Protein AF-A0A8T5MRN6-F1 (afdb_monomer_lite)

Foldseek 3Di:
DPPDQDPVLLVVLVVLLLVLLVLLCVLVVHDRAAEDEDADDPPPHDPPDQKADPLVRSYIYGYSVSSSVDDSLRSNLVSLLRSLCNVPVDPDPSSVVSSVSSSVVPDDDPPPPPPPAPPPDDPPPPPPPPPPPLCQAAPAPPPRGRHHWDQAPFQRGTHDQFANAEDDDDPDDPVVVVVCVPVTRHDHGPRVNVVVVVVVVVVVVVVVVVVCCVVVPDPPPPPPPPDDDDDDDDDDDDDPDPVVVVVVVVVVVVVVVVVVVVVVVVVVVVVVVPPVVVVVVVVVVVD

Radius of gyration: 32.73 Å; chains: 1; bounding box: 100×65×75 Å

Secondary structure (DSSP, 8-state):
--PPPPHHHHHHHHHHHHHHHHHHHHHTT-PPPEEEEES-STTT--TT-SEEEEGGGTEEEEEHHHHHHS-HHHHHHHHHHHHHTTT-SS-SHHHHHHHHHHHHHT-PPPTT---SS-TT--------------TTB--STTT--BS--EE-TTT--EE-GGG-EEEPPP-S-HHHHHHHTT-TTEEE-HHHHHHHHHHHHHHHHHHHHHHHHHH-S--------------------PPPPHHHHHHHHHHHHHHHHHHHHHHHHHHHHHHHHHHHHHHHHHHHHH-

Structure (mmCIF, N/CA/C/O backbone):
data_AF-A0A8T5MRN6-F1
#
_entry.id   AF-A0A8T5MRN6-F1
#
loop_
_atom_site.group_PDB
_atom_site.id
_atom_site.type_symbol
_atom_site.label_atom_id
_atom_site.label_alt_id
_atom_site.label_comp_id
_atom_site.label_asym_id
_atom_site.label_entity_id
_atom_site.label_seq_id
_atom_site.pdbx_PDB_ins_code
_atom_site.Cartn_x
_atom_site.Cartn_y
_atom_site.Cartn_z
_atom_site.occupancy
_atom_site.B_iso_or_equiv
_atom_site.auth_seq_id
_atom_site.auth_comp_id
_atom_site.auth_asym_id
_atom_site.auth_atom_id
_atom_site.pdbx_PDB_model_num
ATOM 1 N N . MET A 1 1 ? 11.942 -2.582 35.192 1.00 42.97 1 MET A N 1
ATOM 2 C CA . MET A 1 1 ? 10.770 -3.390 35.588 1.00 42.97 1 MET A CA 1
ATOM 3 C C . MET A 1 1 ? 9.685 -3.134 34.561 1.00 42.97 1 MET A C 1
ATOM 5 O O . MET A 1 1 ? 9.253 -1.997 34.443 1.00 42.97 1 MET A O 1
ATOM 9 N N . VAL A 1 2 ? 9.334 -4.132 33.752 1.00 55.06 2 VAL A N 1
ATOM 10 C CA . VAL A 1 2 ? 8.216 -4.015 32.806 1.00 55.06 2 VAL A CA 1
ATOM 11 C C . VAL A 1 2 ? 6.946 -4.214 33.629 1.00 55.06 2 VAL A C 1
ATOM 13 O O . VAL A 1 2 ? 6.771 -5.285 34.210 1.00 55.06 2 VAL A O 1
ATOM 16 N N . ASN A 1 3 ? 6.115 -3.177 33.762 1.00 64.69 3 ASN A N 1
ATOM 17 C CA . ASN A 1 3 ? 4.815 -3.310 34.416 1.00 64.69 3 ASN A CA 1
ATOM 18 C C . ASN A 1 3 ? 4.033 -4.388 33.668 1.00 64.69 3 ASN A C 1
ATOM 20 O O . ASN A 1 3 ? 3.837 -4.271 32.458 1.00 64.69 3 ASN A O 1
ATOM 24 N N . LYS A 1 4 ? 3.635 -5.457 34.370 1.00 63.12 4 LYS A N 1
ATOM 25 C CA . LYS A 1 4 ? 2.757 -6.462 33.770 1.00 63.12 4 LYS A CA 1
ATOM 26 C C . LYS A 1 4 ? 1.489 -5.733 33.316 1.00 63.12 4 LYS A C 1
ATOM 28 O O . LYS A 1 4 ? 0.897 -5.039 34.144 1.00 63.12 4 LYS A O 1
ATOM 33 N N . PRO A 1 5 ? 1.112 -5.837 32.033 1.00 70.62 5 PRO A N 1
ATOM 34 C CA . PRO A 1 5 ? -0.084 -5.185 31.537 1.00 70.62 5 PRO A CA 1
ATOM 35 C C . PRO A 1 5 ? -1.290 -5.716 32.306 1.00 70.62 5 PRO A C 1
ATOM 37 O O . PRO A 1 5 ? -1.344 -6.899 32.659 1.00 70.62 5 PRO A O 1
ATOM 40 N N . ASP A 1 6 ? -2.238 -4.828 32.585 1.00 89.06 6 ASP A N 1
ATOM 41 C CA . ASP A 1 6 ? -3.504 -5.224 33.177 1.00 89.06 6 ASP A CA 1
ATOM 42 C C . ASP A 1 6 ? -4.172 -6.243 32.245 1.00 89.06 6 ASP A C 1
ATOM 44 O O . ASP A 1 6 ? -4.410 -5.975 31.063 1.00 89.06 6 ASP A O 1
ATOM 48 N N . LYS A 1 7 ? -4.442 -7.439 32.775 1.00 93.44 7 LYS A N 1
ATOM 49 C CA . LYS A 1 7 ? -5.031 -8.552 32.026 1.00 93.44 7 LYS A CA 1
ATOM 50 C C . LYS A 1 7 ? -6.352 -8.138 31.368 1.00 93.44 7 LYS A C 1
ATOM 52 O O . LYS A 1 7 ? -6.668 -8.639 30.293 1.00 93.44 7 LYS A O 1
ATOM 57 N N . GLN A 1 8 ? -7.092 -7.212 31.985 1.00 94.94 8 GLN A N 1
ATOM 58 C CA . GLN A 1 8 ? -8.345 -6.689 31.441 1.00 94.94 8 GLN A CA 1
ATOM 59 C C . GLN A 1 8 ? -8.123 -5.845 30.178 1.00 94.94 8 GLN A C 1
ATOM 61 O O . GLN A 1 8 ? -8.855 -6.003 29.202 1.00 94.94 8 GLN A O 1
ATOM 66 N N . ILE A 1 9 ? -7.084 -5.003 30.160 1.00 95.19 9 ILE A N 1
ATOM 67 C CA . ILE A 1 9 ? -6.752 -4.151 29.007 1.00 95.19 9 ILE A CA 1
ATOM 68 C C . ILE A 1 9 ? -6.316 -5.007 27.816 1.00 95.19 9 ILE A C 1
ATOM 70 O O . ILE A 1 9 ? -6.749 -4.764 26.690 1.00 95.19 9 ILE A O 1
ATOM 74 N N . LEU A 1 10 ? -5.483 -6.025 28.053 1.00 95.75 10 LEU A N 1
ATOM 75 C CA . LEU A 1 10 ? -5.049 -6.931 26.989 1.00 95.75 10 LEU A CA 1
ATOM 76 C C . LEU A 1 10 ? -6.242 -7.680 26.377 1.00 95.75 10 LEU A C 1
ATOM 78 O O . LEU A 1 10 ? -6.352 -7.752 25.157 1.00 95.75 10 LEU A O 1
ATOM 82 N N . GLU A 1 11 ? -7.152 -8.201 27.202 1.00 97.00 11 GLU A N 1
ATOM 83 C CA . GLU A 1 11 ? -8.338 -8.913 26.716 1.00 97.00 11 GLU A CA 1
ATOM 84 C C . GLU A 1 11 ? -9.260 -8.003 25.892 1.00 97.00 11 GLU A C 1
ATOM 86 O O . GLU A 1 11 ? -9.704 -8.379 24.807 1.00 97.00 11 GLU A O 1
ATOM 91 N N . TYR A 1 12 ? -9.480 -6.767 26.350 1.00 97.25 12 TYR A N 1
ATOM 92 C CA . TYR A 1 12 ? -10.208 -5.754 25.586 1.00 97.25 12 TYR A CA 1
ATOM 93 C C . TYR A 1 12 ? -9.578 -5.517 24.207 1.00 97.25 12 TYR A C 1
ATOM 95 O O . TYR A 1 12 ? -10.269 -5.567 23.190 1.00 97.25 12 TYR A O 1
ATOM 103 N N . LYS A 1 13 ? -8.255 -5.343 24.147 1.00 97.88 13 LYS A N 1
ATOM 104 C CA . LYS A 1 13 ? -7.531 -5.128 22.888 1.00 97.88 13 LYS A CA 1
ATOM 105 C C . LYS A 1 13 ? -7.572 -6.339 21.954 1.00 97.88 13 LYS A C 1
ATOM 107 O O . LYS A 1 13 ? -7.666 -6.161 20.741 1.00 97.88 13 LYS A O 1
ATOM 112 N N . LYS A 1 14 ? -7.534 -7.565 22.490 1.00 98.06 14 LYS A N 1
ATOM 113 C CA . LYS A 1 14 ? -7.710 -8.803 21.706 1.00 98.06 14 LYS A CA 1
ATOM 114 C C . LYS A 1 14 ? -9.089 -8.861 21.058 1.00 98.06 14 LYS A C 1
ATOM 116 O O . LYS A 1 14 ? -9.200 -9.172 19.869 1.00 98.06 14 LYS A O 1
ATOM 121 N N . ASN A 1 15 ? -10.123 -8.522 21.825 1.00 98.12 15 ASN A N 1
ATOM 122 C CA . ASN A 1 15 ? -11.493 -8.460 21.329 1.00 98.12 15 ASN A CA 1
ATOM 123 C C . ASN A 1 15 ? -11.639 -7.372 20.262 1.00 98.12 15 ASN A C 1
ATOM 125 O O . ASN A 1 15 ? -12.154 -7.662 19.186 1.00 98.12 15 ASN A O 1
ATOM 129 N N . LEU A 1 16 ? -11.088 -6.177 20.502 1.00 97.50 16 LEU A N 1
ATOM 130 C CA . LEU A 1 16 ? -11.086 -5.071 19.544 1.00 97.50 16 LEU A CA 1
ATOM 131 C C . LEU A 1 16 ? -10.407 -5.452 18.218 1.00 97.50 16 LEU A C 1
ATOM 133 O O . LEU A 1 16 ? -10.963 -5.204 17.149 1.00 97.50 16 LEU A O 1
ATOM 137 N N . PHE A 1 17 ? -9.230 -6.088 18.272 1.00 98.25 17 PHE A N 1
ATOM 138 C CA . PHE A 1 17 ? -8.521 -6.548 17.073 1.00 98.25 17 PHE A CA 1
ATOM 139 C C . PHE A 1 17 ? -9.347 -7.588 16.302 1.00 98.25 17 PHE A C 1
ATOM 141 O O . PHE A 1 17 ? -9.525 -7.470 15.092 1.00 98.25 17 PHE A O 1
ATOM 148 N N . THR A 1 18 ? -9.903 -8.581 17.004 1.00 98.38 18 THR A N 1
ATOM 149 C CA . THR A 1 18 ? -10.712 -9.655 16.397 1.00 98.38 18 THR A CA 1
ATOM 150 C C . THR A 1 18 ? -11.998 -9.119 15.765 1.00 98.38 18 THR A C 1
ATOM 152 O O . THR A 1 18 ? -12.352 -9.505 14.650 1.00 98.38 18 THR A O 1
ATOM 155 N N . GLU A 1 19 ? -12.684 -8.202 16.448 1.00 97.62 19 GLU A N 1
ATOM 156 C CA . GLU A 1 19 ? -13.878 -7.533 15.936 1.00 97.62 19 GLU A CA 1
ATOM 157 C C . GLU A 1 19 ? -13.561 -6.745 14.661 1.00 97.62 19 GLU A C 1
ATOM 159 O O . GLU A 1 19 ? -14.281 -6.865 13.667 1.00 97.62 19 GLU A O 1
ATOM 164 N N . HIS A 1 20 ? -12.469 -5.974 14.661 1.00 98.12 20 HIS A N 1
ATOM 165 C CA . HIS A 1 20 ? -12.095 -5.163 13.507 1.00 98.12 20 HIS A CA 1
ATOM 166 C C . HIS A 1 20 ? -11.686 -6.024 12.309 1.00 98.12 20 HIS A C 1
ATOM 168 O O . HIS A 1 20 ? -12.128 -5.750 11.199 1.00 98.12 20 HIS A O 1
ATOM 174 N N . VAL A 1 21 ? -10.957 -7.125 12.528 1.00 98.31 21 VAL A N 1
ATOM 175 C CA . VAL A 1 21 ? -10.675 -8.126 11.484 1.00 98.31 21 VAL A CA 1
ATOM 176 C C . VAL A 1 21 ? -11.972 -8.654 10.857 1.00 98.31 21 VAL A C 1
ATOM 178 O O . VAL A 1 21 ? -12.088 -8.709 9.633 1.00 98.31 21 VAL A O 1
ATOM 181 N N . GLY A 1 22 ? -12.974 -8.995 11.674 1.00 97.81 22 GLY A N 1
ATOM 182 C CA . GLY A 1 22 ? -14.278 -9.455 11.188 1.00 97.81 22 GLY A CA 1
ATOM 183 C C . GLY A 1 22 ? -15.034 -8.389 10.389 1.00 97.81 22 GLY A C 1
ATOM 184 O O . GLY A 1 22 ? -15.580 -8.685 9.324 1.00 97.81 22 GLY A O 1
ATOM 185 N N . LYS A 1 23 ? -15.036 -7.140 10.873 1.00 97.31 23 LYS A N 1
ATOM 186 C CA . LYS A 1 23 ? -15.632 -5.993 10.173 1.00 97.31 23 LYS A CA 1
ATOM 187 C C . LYS A 1 23 ? -14.941 -5.737 8.824 1.00 97.31 23 LYS A C 1
ATOM 189 O O . LYS A 1 23 ? -15.642 -5.608 7.819 1.00 97.31 23 LYS A O 1
ATOM 194 N N . SER A 1 24 ? -13.606 -5.731 8.774 1.00 97.56 24 SER A N 1
ATOM 195 C CA . SER A 1 24 ? -12.831 -5.498 7.544 1.00 97.56 24 SER A CA 1
ATOM 196 C C . SER A 1 24 ? -13.032 -6.623 6.533 1.00 97.56 24 SER A C 1
ATOM 198 O O . SER A 1 24 ? -13.269 -6.350 5.359 1.00 97.56 24 SER A O 1
ATOM 200 N N . ALA A 1 25 ? -13.022 -7.882 6.983 1.00 97.62 25 ALA A N 1
ATOM 201 C CA . ALA A 1 25 ? -13.255 -9.031 6.112 1.00 97.62 25 ALA A CA 1
ATOM 202 C C . ALA A 1 25 ? -14.665 -9.008 5.500 1.00 97.62 25 ALA A C 1
ATOM 204 O O . ALA A 1 25 ? -14.825 -9.210 4.299 1.00 97.62 25 ALA A O 1
ATOM 205 N N . LYS A 1 26 ? -15.686 -8.674 6.302 1.00 97.06 26 LYS A N 1
ATOM 206 C CA . LYS A 1 26 ? -17.065 -8.518 5.819 1.00 97.06 26 LYS A CA 1
ATOM 207 C C . LYS A 1 26 ? -17.199 -7.378 4.808 1.00 97.06 26 LYS A C 1
ATOM 209 O O . LYS A 1 26 ? -17.926 -7.521 3.832 1.00 97.06 26 LYS A O 1
ATOM 214 N N . LEU A 1 27 ? -16.531 -6.250 5.046 1.00 96.12 27 LEU A N 1
ATOM 215 C CA . LEU A 1 27 ? -16.563 -5.092 4.150 1.00 96.12 27 LEU A CA 1
ATOM 216 C C . LEU A 1 27 ? -15.931 -5.398 2.783 1.00 96.12 27 LEU A C 1
ATOM 218 O O . LEU A 1 27 ? -16.411 -4.898 1.769 1.00 96.12 27 LEU A O 1
ATOM 222 N N . LEU A 1 28 ? -14.882 -6.221 2.762 1.00 95.75 28 LEU A N 1
ATOM 223 C CA . LEU A 1 28 ? -14.199 -6.661 1.542 1.00 95.75 28 LEU A CA 1
ATOM 224 C C . LEU A 1 28 ? -14.826 -7.904 0.888 1.00 95.75 28 LEU A C 1
ATOM 226 O O . LEU A 1 28 ? -14.350 -8.328 -0.159 1.00 95.75 28 LEU A O 1
ATOM 230 N N . ASP A 1 29 ? -15.884 -8.471 1.477 1.00 96.88 29 ASP A N 1
ATOM 231 C CA . ASP A 1 29 ? -16.521 -9.718 1.026 1.00 96.88 29 ASP A CA 1
ATOM 232 C C . ASP A 1 29 ? -15.534 -10.902 0.929 1.00 96.88 29 ASP A C 1
ATOM 234 O O . ASP A 1 29 ? -15.538 -11.687 -0.019 1.00 96.88 29 ASP A O 1
ATOM 238 N N . VAL A 1 30 ? -14.653 -11.028 1.930 1.00 95.75 30 VAL A N 1
ATOM 239 C CA . VAL A 1 30 ? -13.682 -12.129 2.043 1.00 95.75 30 VAL A CA 1
ATOM 240 C C . VAL A 1 30 ? -13.966 -13.018 3.260 1.00 95.75 30 VAL A C 1
ATOM 242 O O . VAL A 1 30 ? -14.546 -12.558 4.250 1.00 95.75 30 VAL A O 1
ATOM 245 N N . PRO A 1 31 ? -13.555 -14.303 3.238 1.00 97.56 31 PRO A N 1
ATOM 246 C CA . PRO A 1 31 ? -13.681 -15.179 4.399 1.00 97.56 31 PRO A CA 1
ATOM 247 C C . PRO A 1 31 ? -12.953 -14.608 5.621 1.00 97.56 31 PRO A C 1
ATOM 249 O O . PRO A 1 31 ? -11.775 -14.271 5.540 1.00 97.56 31 PRO A O 1
ATOM 252 N N . VAL A 1 32 ? -13.630 -14.552 6.771 1.00 98.38 32 VAL A N 1
ATOM 253 C CA . VAL A 1 32 ? -13.057 -13.992 8.007 1.00 98.38 32 VAL A CA 1
ATOM 254 C C . VAL A 1 32 ? -11.839 -14.816 8.455 1.00 98.38 32 VAL A C 1
ATOM 256 O O . VAL A 1 32 ? -12.001 -16.008 8.748 1.00 98.38 32 VAL A O 1
ATOM 259 N N . PRO A 1 33 ? -10.630 -14.225 8.524 1.00 98.38 33 PRO A N 1
ATOM 260 C CA . PRO A 1 33 ? -9.439 -14.948 8.946 1.00 98.38 33 PRO A CA 1
ATOM 261 C C . PRO A 1 33 ? -9.466 -15.237 10.450 1.00 98.38 33 PRO A C 1
ATOM 263 O O . PRO A 1 33 ? -9.993 -14.465 11.253 1.00 98.38 33 PRO A O 1
ATOM 266 N N . LYS A 1 34 ? -8.860 -16.356 10.855 1.00 98.44 34 LYS A N 1
ATOM 267 C CA . LYS A 1 34 ? -8.683 -16.696 12.274 1.00 98.44 34 LYS A CA 1
ATOM 268 C C . LYS A 1 34 ? -7.587 -15.825 12.879 1.00 98.44 34 LYS A C 1
ATOM 270 O O . LYS A 1 34 ? -6.500 -15.740 12.319 1.00 98.44 34 LYS A O 1
ATOM 275 N N . VAL A 1 35 ? -7.826 -15.244 14.049 1.00 98.50 35 VAL A N 1
ATOM 276 C CA . VAL A 1 35 ? -6.808 -14.457 14.761 1.00 98.50 35 VAL A CA 1
ATOM 277 C C . VAL A 1 35 ? -6.096 -15.333 15.790 1.00 98.50 35 VAL A C 1
ATOM 279 O O . VAL A 1 35 ? -6.741 -15.992 16.606 1.00 98.50 35 VAL A O 1
ATOM 282 N N . LYS A 1 36 ? -4.760 -15.347 15.760 1.00 97.94 36 LYS A N 1
ATOM 283 C CA . LYS A 1 36 ? -3.910 -16.036 16.736 1.00 97.94 36 LYS A CA 1
ATOM 284 C C . LYS A 1 36 ? -3.019 -15.034 17.471 1.00 97.94 36 LYS A C 1
ATOM 286 O O . LYS A 1 36 ? -2.192 -14.357 16.865 1.00 97.94 36 LYS A O 1
ATOM 291 N N . PHE A 1 37 ? -3.157 -15.000 18.793 1.00 97.25 37 PHE A N 1
ATOM 292 C CA . PHE A 1 37 ? -2.332 -14.182 19.679 1.00 97.25 37 PHE A CA 1
ATOM 293 C C . PHE A 1 37 ? -1.117 -14.981 20.157 1.00 97.25 37 PHE A C 1
ATOM 295 O O . PHE A 1 37 ? -1.262 -16.108 20.637 1.00 97.25 37 PHE A O 1
ATOM 302 N N . TRP A 1 38 ? 0.077 -14.411 20.012 1.00 96.19 38 TRP A N 1
ATOM 303 C CA . TRP A 1 38 ? 1.335 -15.023 20.440 1.00 96.19 38 TRP A CA 1
ATOM 304 C C . TRP A 1 38 ? 1.906 -14.291 21.651 1.00 96.19 38 TRP A C 1
ATOM 306 O O . TRP A 1 38 ? 2.009 -13.069 21.641 1.00 96.19 38 TRP A O 1
ATOM 316 N N . GLY A 1 39 ? 2.297 -15.026 22.694 1.00 91.75 39 GLY A N 1
ATOM 317 C CA . GLY A 1 39 ? 2.795 -14.421 23.935 1.00 91.75 39 GLY A CA 1
ATOM 318 C C . GLY A 1 39 ? 4.131 -13.684 23.782 1.00 91.75 39 GLY A C 1
ATOM 319 O O . GLY A 1 39 ? 4.395 -12.739 24.522 1.00 91.75 39 GLY A O 1
ATOM 320 N N . HIS A 1 40 ? 4.969 -14.092 22.826 1.00 87.69 40 HIS A N 1
ATOM 321 C CA . HIS A 1 40 ? 6.285 -13.510 22.565 1.00 87.69 40 HIS A CA 1
ATOM 322 C C . HIS A 1 40 ? 6.550 -13.352 21.064 1.00 87.69 40 HIS A C 1
ATOM 324 O O . HIS A 1 40 ? 5.956 -14.022 20.222 1.00 87.69 40 HIS A O 1
ATOM 330 N N . TRP A 1 41 ? 7.457 -12.432 20.746 1.00 86.50 41 TRP A N 1
ATOM 331 C CA . TRP A 1 41 ? 7.756 -12.014 19.377 1.00 86.50 41 TRP A CA 1
ATOM 332 C C . TRP A 1 41 ? 8.812 -12.907 18.685 1.00 86.50 41 TRP A C 1
ATOM 334 O O . TRP A 1 41 ? 8.738 -13.154 17.485 1.00 86.50 41 TRP A O 1
ATOM 344 N N . GLY A 1 42 ? 9.761 -13.457 19.453 1.00 82.62 42 GLY A N 1
ATOM 345 C CA . GLY A 1 42 ? 11.027 -14.004 18.937 1.00 82.62 42 GLY A CA 1
ATOM 346 C C . GLY A 1 42 ? 10.965 -15.247 18.043 1.00 82.62 42 GLY A C 1
ATOM 347 O O . GLY A 1 42 ? 11.918 -15.479 17.308 1.00 82.62 42 GLY A O 1
ATOM 348 N N . ASP A 1 43 ? 9.876 -16.020 18.065 1.00 81.06 43 ASP A N 1
ATOM 349 C CA . ASP A 1 43 ? 9.817 -17.299 17.334 1.00 81.06 43 ASP A CA 1
ATOM 350 C C . ASP A 1 43 ? 8.968 -17.243 16.055 1.00 81.06 43 ASP A C 1
ATOM 352 O O . ASP A 1 43 ? 8.934 -18.215 15.299 1.00 81.06 43 ASP A O 1
ATOM 356 N N . HIS A 1 44 ? 8.236 -16.149 15.817 1.00 89.88 44 HIS A N 1
ATOM 357 C CA . HIS A 1 44 ? 7.194 -16.137 14.783 1.00 89.88 44 HIS A CA 1
ATOM 358 C C . HIS A 1 44 ? 7.156 -14.893 13.892 1.00 89.88 44 HIS A C 1
ATOM 360 O O . HIS A 1 44 ? 6.526 -14.951 12.838 1.00 89.88 44 HIS A O 1
ATOM 366 N N . PHE A 1 45 ? 7.810 -13.801 14.288 1.00 92.19 45 PHE A N 1
ATOM 367 C CA . PHE A 1 45 ? 7.735 -12.511 13.599 1.00 92.19 45 PHE A CA 1
ATOM 368 C C . PHE A 1 45 ? 9.115 -12.096 13.078 1.00 92.19 45 PHE A C 1
ATOM 370 O O . PHE A 1 45 ? 10.128 -12.334 13.742 1.00 92.19 45 PHE A O 1
ATOM 377 N N . HIS A 1 46 ? 9.169 -11.479 11.896 1.00 90.69 46 HIS A N 1
ATOM 378 C CA . HIS A 1 46 ? 10.395 -10.854 11.398 1.00 90.69 46 HIS A CA 1
ATOM 379 C C . HIS A 1 46 ? 10.614 -9.483 12.038 1.00 90.69 46 HIS A C 1
ATOM 381 O O . HIS A 1 46 ? 9.655 -8.810 12.406 1.00 90.69 46 HIS A O 1
ATOM 387 N N . GLU A 1 47 ? 11.875 -9.040 12.130 1.00 88.94 47 GLU A N 1
ATOM 388 C CA . GLU A 1 47 ? 12.273 -7.757 12.738 1.00 88.94 47 GLU A CA 1
ATOM 389 C C . GLU A 1 47 ? 11.462 -6.563 12.226 1.00 88.94 47 GLU A C 1
ATOM 391 O O . GLU A 1 47 ? 11.542 -6.190 11.061 1.00 88.94 47 GLU A O 1
ATOM 396 N N . GLY A 1 48 ? 10.677 -5.963 13.131 1.00 86.44 48 GLY A N 1
ATOM 397 C CA . GLY A 1 48 ? 9.793 -4.831 12.851 1.00 86.44 48 GLY A CA 1
ATOM 398 C C . GLY A 1 48 ? 8.332 -5.181 12.543 1.00 86.44 48 GLY A C 1
ATOM 399 O O . GLY A 1 48 ? 7.516 -4.262 12.471 1.00 86.44 48 GLY A O 1
ATOM 400 N N . GLU A 1 49 ? 7.966 -6.457 12.407 1.00 92.56 49 GLU A N 1
ATOM 401 C CA . GLU A 1 49 ? 6.572 -6.864 12.196 1.00 92.56 49 GLU A CA 1
ATOM 402 C C . GLU A 1 49 ? 5.784 -6.844 13.511 1.00 92.56 49 GLU A C 1
ATOM 404 O O . GLU A 1 49 ? 6.189 -7.441 14.512 1.00 92.56 49 GLU A O 1
ATOM 409 N N . ARG A 1 50 ? 4.638 -6.151 13.507 1.00 94.81 50 ARG A N 1
ATOM 410 C CA . ARG A 1 50 ? 3.688 -6.133 14.637 1.00 94.81 50 ARG A CA 1
ATOM 411 C C . ARG A 1 50 ? 2.661 -7.262 14.526 1.00 94.81 50 ARG A C 1
ATOM 413 O O . ARG A 1 50 ? 2.269 -7.857 15.530 1.00 94.81 50 ARG A O 1
ATOM 420 N N . ALA A 1 51 ? 2.231 -7.529 13.299 1.00 97.38 51 ALA A N 1
ATOM 421 C CA . ALA A 1 51 ? 1.319 -8.584 12.901 1.00 97.38 51 ALA A CA 1
ATOM 422 C C . ALA A 1 51 ? 1.696 -9.048 11.485 1.00 97.38 51 ALA A C 1
ATOM 424 O O . ALA A 1 51 ? 2.437 -8.353 10.791 1.00 97.38 51 ALA A O 1
ATOM 425 N N . HIS A 1 52 ? 1.203 -10.219 11.091 1.00 97.44 52 HIS A N 1
ATOM 426 C CA . HIS A 1 52 ? 1.306 -10.730 9.724 1.00 97.44 52 HIS A CA 1
ATOM 427 C C . HIS A 1 52 ? 0.179 -11.712 9.420 1.00 97.44 52 HIS A C 1
ATOM 429 O O . HIS A 1 52 ? -0.401 -12.332 10.323 1.00 97.44 52 HIS A O 1
ATOM 435 N N . ILE A 1 53 ? -0.097 -11.913 8.134 1.00 97.62 53 ILE A N 1
ATOM 436 C CA . ILE A 1 53 ? -1.082 -12.879 7.655 1.00 97.62 53 ILE A CA 1
ATOM 437 C C . ILE A 1 53 ? -0.434 -14.109 7.006 1.00 97.62 53 ILE A C 1
ATOM 439 O O . ILE A 1 53 ? 0.454 -14.026 6.162 1.00 97.62 53 ILE A O 1
ATOM 443 N N . HIS A 1 54 ? -0.950 -15.282 7.363 1.00 97.00 54 HIS A N 1
ATOM 444 C CA . HIS A 1 54 ? -0.718 -16.553 6.682 1.00 97.00 54 HIS A CA 1
ATOM 445 C C . HIS A 1 54 ? -1.878 -16.778 5.717 1.00 97.00 54 HIS A C 1
ATOM 447 O O . HIS A 1 54 ? -2.909 -17.337 6.102 1.00 97.00 54 HIS A O 1
ATOM 453 N N . ILE A 1 55 ? -1.738 -16.296 4.480 1.00 96.56 55 ILE A N 1
ATOM 454 C CA . ILE A 1 55 ? -2.820 -16.299 3.477 1.00 96.56 55 ILE A CA 1
ATOM 455 C C . ILE A 1 55 ? -3.326 -17.723 3.216 1.00 96.56 55 ILE A C 1
ATOM 457 O O . ILE A 1 55 ? -4.532 -17.949 3.174 1.00 96.56 55 ILE A O 1
ATOM 461 N N . GLU A 1 56 ? -2.415 -18.694 3.120 1.00 97.06 56 GLU A N 1
ATOM 462 C CA . GLU A 1 56 ? -2.747 -20.103 2.866 1.00 97.06 56 GLU A CA 1
ATOM 463 C C . GLU A 1 56 ? -3.603 -20.726 3.979 1.00 97.06 56 GLU A C 1
ATOM 465 O O . GLU A 1 56 ? -4.466 -21.561 3.716 1.00 97.06 56 GLU A O 1
ATOM 470 N N . GLU A 1 57 ? -3.403 -20.295 5.225 1.00 97.69 57 GLU A N 1
ATOM 471 C CA . GLU A 1 57 ? -4.144 -20.789 6.388 1.00 97.69 57 GLU A CA 1
ATOM 472 C C . GLU A 1 57 ? -5.358 -19.917 6.746 1.00 97.69 57 GLU A C 1
ATOM 474 O O . GLU A 1 57 ? -6.081 -20.226 7.698 1.00 97.69 57 GLU A O 1
ATOM 479 N N . ASN A 1 58 ? -5.560 -18.812 6.020 1.00 97.62 58 ASN A N 1
ATOM 480 C CA . ASN A 1 58 ? -6.501 -17.744 6.349 1.00 97.62 58 ASN A CA 1
ATOM 481 C C . ASN A 1 58 ? -6.418 -17.334 7.834 1.00 97.62 58 ASN A C 1
ATOM 483 O O . ASN A 1 58 ? -7.408 -17.369 8.576 1.00 97.62 58 ASN A O 1
ATOM 487 N N . LYS A 1 59 ? -5.201 -17.026 8.297 1.00 98.44 59 LYS A N 1
ATOM 488 C CA . LYS A 1 59 ? -4.898 -16.784 9.714 1.00 98.44 59 LYS A CA 1
ATOM 489 C C . LYS A 1 59 ? -4.025 -15.546 9.889 1.00 98.44 59 LYS A C 1
ATOM 491 O O . LYS A 1 59 ? -2.970 -15.458 9.275 1.00 98.44 59 LYS A O 1
ATOM 496 N N . ILE A 1 60 ? -4.422 -14.638 10.774 1.00 98.31 60 ILE A N 1
ATOM 497 C CA . ILE A 1 60 ? -3.638 -13.461 11.169 1.00 98.31 60 ILE A CA 1
ATOM 498 C C . ILE A 1 60 ? -2.978 -13.739 12.519 1.00 98.31 60 ILE A C 1
ATOM 500 O O . ILE A 1 60 ? -3.634 -14.189 13.461 1.00 98.31 60 ILE A O 1
ATOM 504 N N . CYS A 1 61 ? -1.683 -13.465 12.616 1.00 98.06 61 CYS A N 1
ATOM 505 C CA . CYS A 1 61 ? -0.898 -13.596 13.834 1.00 98.06 61 CYS A CA 1
ATOM 506 C C . CYS A 1 61 ? -0.510 -12.211 14.357 1.00 98.06 61 CYS A C 1
ATOM 508 O O . CYS A 1 61 ? -0.085 -11.359 13.587 1.00 98.06 61 CYS A O 1
ATOM 510 N N . ILE A 1 62 ? -0.624 -11.994 15.668 1.00 97.69 62 ILE A N 1
ATOM 511 C CA . ILE A 1 62 ? -0.195 -10.752 16.331 1.00 97.69 62 ILE A CA 1
ATOM 512 C C . ILE A 1 62 ? 0.453 -11.066 17.681 1.00 97.69 62 ILE A C 1
ATOM 514 O O . ILE A 1 62 ? -0.008 -11.945 18.419 1.00 97.69 62 ILE A O 1
ATOM 518 N N . ALA A 1 63 ? 1.541 -10.368 18.003 1.00 95.75 63 ALA A N 1
ATOM 519 C CA . ALA A 1 63 ? 2.217 -10.511 19.286 1.00 95.75 63 ALA A CA 1
ATOM 520 C C . ALA A 1 63 ? 1.450 -9.763 20.392 1.00 95.75 63 ALA A C 1
ATOM 522 O O . ALA A 1 63 ? 1.131 -8.582 20.261 1.00 95.75 63 ALA A O 1
ATOM 523 N N . GLU A 1 64 ? 1.185 -10.423 21.521 1.00 95.38 64 GLU A N 1
ATOM 524 C CA . GLU A 1 64 ? 0.505 -9.823 22.677 1.00 95.38 64 GLU A CA 1
ATOM 525 C C . GLU A 1 64 ? 1.303 -8.661 23.277 1.00 95.38 64 GLU A C 1
ATOM 527 O O . GLU A 1 64 ? 0.723 -7.706 23.797 1.00 95.38 64 GLU A O 1
ATOM 532 N N . THR A 1 65 ? 2.635 -8.721 23.204 1.00 93.88 65 THR A N 1
ATOM 533 C CA . THR A 1 65 ? 3.516 -7.635 23.645 1.00 93.88 65 THR A CA 1
ATOM 534 C C . THR A 1 65 ? 3.307 -6.375 22.815 1.00 93.88 65 THR A C 1
ATOM 536 O O . THR A 1 65 ? 3.165 -5.302 23.391 1.00 93.88 65 THR A O 1
ATOM 539 N N . GLU A 1 66 ? 3.204 -6.508 21.491 1.00 95.31 66 GLU A N 1
ATOM 540 C CA . GLU A 1 66 ? 2.951 -5.385 20.581 1.00 95.31 66 GLU A CA 1
ATOM 541 C C . GLU A 1 66 ? 1.532 -4.849 20.758 1.00 95.31 66 GLU A C 1
ATOM 543 O O . GLU A 1 66 ? 1.335 -3.648 20.933 1.00 95.31 66 GLU A O 1
ATOM 548 N N . LEU A 1 67 ? 0.544 -5.744 20.842 1.00 96.06 67 LEU A N 1
ATOM 549 C CA . LEU A 1 67 ? -0.850 -5.368 21.066 1.00 96.06 67 LEU A CA 1
ATOM 550 C C . LEU A 1 67 ? -1.012 -4.515 22.338 1.00 96.06 67 LEU A C 1
ATOM 552 O O . LEU A 1 67 ? -1.733 -3.515 22.348 1.00 96.06 67 LEU A O 1
ATOM 556 N N . ASN A 1 68 ? -0.293 -4.855 23.411 1.00 95.12 68 ASN A N 1
ATOM 557 C CA . ASN A 1 68 ? -0.293 -4.072 24.646 1.00 95.12 68 ASN A CA 1
ATOM 558 C C . ASN A 1 68 ? 0.255 -2.649 24.477 1.00 95.12 68 ASN A C 1
ATOM 560 O O . ASN A 1 68 ? -0.223 -1.749 25.170 1.00 95.12 68 ASN A O 1
ATOM 564 N N . LEU A 1 69 ? 1.199 -2.436 23.561 1.00 95.06 69 LEU A N 1
ATOM 565 C CA . LEU A 1 69 ? 1.809 -1.131 23.296 1.00 95.06 69 LEU A CA 1
ATOM 566 C C . LEU A 1 69 ? 0.975 -0.261 22.346 1.00 95.06 69 LEU A C 1
ATOM 568 O O . LEU A 1 69 ? 1.059 0.960 22.428 1.00 95.06 69 LEU A O 1
ATOM 572 N N . MET A 1 70 ? 0.158 -0.874 21.489 1.00 96.88 70 MET A N 1
ATOM 573 C CA . MET A 1 70 ? -0.612 -0.168 20.461 1.00 96.88 70 MET A CA 1
ATOM 574 C C . MET A 1 70 ? -1.785 0.647 21.026 1.00 96.88 70 MET A C 1
ATOM 576 O O . MET A 1 70 ? -2.440 0.224 21.983 1.00 96.88 70 MET A O 1
ATOM 580 N N . THR A 1 71 ? -2.109 1.789 20.421 1.00 97.25 71 THR A N 1
ATOM 581 C CA . THR A 1 71 ? -3.384 2.487 20.688 1.00 97.25 71 THR A CA 1
ATOM 582 C C . THR A 1 71 ? -4.565 1.767 20.029 1.00 97.25 71 THR A C 1
ATOM 584 O O . THR A 1 71 ? -4.381 0.882 19.193 1.00 97.25 71 THR A O 1
ATOM 587 N N . GLU A 1 72 ? -5.800 2.129 20.385 1.00 96.75 72 GLU A N 1
ATOM 588 C CA . GLU A 1 72 ? -6.993 1.561 19.740 1.00 96.75 72 GLU A CA 1
ATOM 589 C C . GLU A 1 72 ? -7.024 1.831 18.229 1.00 96.75 72 GLU A C 1
ATOM 591 O O . GLU A 1 72 ? -7.421 0.967 17.449 1.00 96.75 72 GLU A O 1
ATOM 596 N N . GLU A 1 73 ? -6.579 3.011 17.800 1.00 96.12 73 GLU A N 1
ATOM 597 C CA . GLU A 1 73 ? -6.474 3.382 16.389 1.00 96.12 73 GLU A CA 1
ATOM 598 C C . GLU A 1 73 ? -5.412 2.550 15.674 1.00 96.12 73 GLU A C 1
ATOM 600 O O . GLU A 1 73 ? -5.671 2.044 14.584 1.00 96.12 73 GLU A O 1
ATOM 605 N N . GLU A 1 74 ? -4.243 2.354 16.291 1.00 97.25 74 GLU A N 1
ATOM 606 C CA . GLU A 1 74 ? -3.201 1.493 15.726 1.00 97.25 74 GLU A CA 1
ATOM 607 C C . GLU A 1 74 ? -3.697 0.051 15.572 1.00 97.25 74 GLU A C 1
ATOM 609 O O . GLU A 1 74 ? -3.431 -0.576 14.552 1.00 97.25 74 GLU A O 1
ATOM 614 N N . ILE A 1 75 ? -4.465 -0.464 16.540 1.00 98.00 75 ILE A N 1
ATOM 615 C CA . ILE A 1 75 ? -5.078 -1.802 16.478 1.00 98.00 75 ILE A CA 1
ATOM 616 C C . ILE A 1 75 ? -5.993 -1.922 15.258 1.00 98.00 75 ILE A C 1
ATOM 618 O O . ILE A 1 75 ? -5.902 -2.903 14.518 1.00 98.00 75 ILE A O 1
ATOM 622 N N . LYS A 1 76 ? -6.844 -0.917 15.027 1.00 97.44 76 LYS A N 1
ATOM 623 C CA . LYS A 1 76 ? -7.770 -0.877 13.885 1.00 97.44 76 LYS A CA 1
ATOM 624 C C . LYS A 1 76 ? -7.017 -0.809 12.550 1.00 97.44 76 LYS A C 1
ATOM 626 O O . LYS A 1 76 ? -7.301 -1.593 11.645 1.00 97.44 76 LYS A O 1
ATOM 631 N N . VAL A 1 77 ? -6.017 0.070 12.449 1.00 97.06 77 VAL A N 1
ATOM 632 C CA . VAL A 1 77 ? -5.181 0.221 11.244 1.00 97.06 77 VAL A CA 1
ATOM 633 C C . VAL A 1 77 ? -4.425 -1.069 10.939 1.00 97.06 77 VAL A C 1
ATOM 635 O O . VAL A 1 77 ? -4.477 -1.552 9.812 1.00 97.06 77 VAL A O 1
ATOM 638 N N . THR A 1 78 ? -3.774 -1.678 11.934 1.00 97.94 78 THR A N 1
ATOM 639 C CA . THR A 1 78 ? -3.050 -2.941 11.745 1.00 97.94 78 THR A CA 1
ATOM 640 C C . THR A 1 78 ? -3.995 -4.068 11.340 1.00 97.94 78 THR A C 1
ATOM 642 O O . THR A 1 78 ? -3.711 -4.765 10.376 1.00 97.94 78 THR A O 1
ATOM 645 N N . ALA A 1 79 ? -5.153 -4.220 11.990 1.00 98.25 79 ALA A N 1
ATOM 646 C CA . ALA A 1 79 ? -6.138 -5.224 11.584 1.00 98.25 79 ALA A CA 1
ATOM 647 C C . ALA A 1 79 ? -6.584 -5.042 10.119 1.00 98.25 79 ALA A C 1
ATOM 649 O O . ALA A 1 79 ? -6.614 -6.009 9.360 1.00 98.25 79 ALA A O 1
ATOM 650 N N . SER A 1 80 ? -6.875 -3.810 9.693 1.00 97.94 80 SER A N 1
ATOM 651 C CA . SER A 1 80 ? -7.250 -3.508 8.304 1.00 97.94 80 SER A CA 1
ATOM 652 C C . SER A 1 80 ? -6.111 -3.737 7.299 1.00 97.94 80 SER A C 1
ATOM 654 O O . SER A 1 80 ? -6.357 -4.238 6.199 1.00 97.94 80 SER A O 1
ATOM 656 N N . HIS A 1 81 ? -4.866 -3.434 7.682 1.00 98.00 81 HIS A N 1
ATOM 657 C CA . HIS A 1 81 ? -3.666 -3.725 6.894 1.00 98.00 81 HIS A CA 1
ATOM 658 C C . HIS A 1 81 ? -3.523 -5.231 6.631 1.00 98.00 81 HIS A C 1
ATOM 660 O O . HIS A 1 81 ? -3.431 -5.646 5.475 1.00 98.00 81 HIS A O 1
ATOM 666 N N . GLU A 1 82 ? -3.604 -6.056 7.680 1.00 98.19 82 GLU A N 1
ATOM 667 C CA . GLU A 1 82 ? -3.467 -7.512 7.552 1.00 98.19 82 GLU A CA 1
ATOM 668 C C . GLU A 1 82 ? -4.604 -8.145 6.737 1.00 98.19 82 GLU A C 1
ATOM 670 O O . GLU A 1 82 ? -4.362 -9.033 5.922 1.00 98.19 82 GLU A O 1
ATOM 675 N N . VAL A 1 83 ? -5.851 -7.679 6.892 1.00 98.31 83 VAL A N 1
ATOM 676 C CA . VAL A 1 83 ? -6.967 -8.173 6.062 1.00 98.31 83 VAL A CA 1
ATOM 677 C C . VAL A 1 83 ? -6.789 -7.765 4.594 1.00 98.31 83 VAL A C 1
ATOM 679 O O . VAL A 1 83 ? -7.110 -8.546 3.699 1.00 98.31 83 VAL A O 1
ATOM 682 N N . SER A 1 84 ? -6.230 -6.584 4.311 1.00 98.00 84 SER A N 1
ATOM 683 C CA . SER A 1 84 ? -5.992 -6.128 2.931 1.00 98.00 84 SER A CA 1
ATOM 684 C C . SER A 1 84 ? -5.023 -7.036 2.166 1.00 98.00 84 SER A C 1
ATOM 686 O O . SER A 1 84 ? -5.147 -7.187 0.945 1.00 98.00 84 SER A O 1
ATOM 688 N N . HIS A 1 85 ? -4.115 -7.712 2.877 1.00 97.88 85 HIS A N 1
ATOM 689 C CA . HIS A 1 85 ? -3.207 -8.687 2.280 1.00 97.88 85 HIS A CA 1
ATOM 690 C C . HIS A 1 85 ? -3.908 -9.926 1.698 1.00 97.88 85 HIS A C 1
ATOM 692 O O . HIS A 1 85 ? -3.341 -10.584 0.827 1.00 97.88 85 HIS A O 1
ATOM 698 N N . ILE A 1 86 ? -5.163 -10.204 2.081 1.00 97.38 86 ILE A N 1
ATOM 699 C CA . ILE A 1 86 ? -5.973 -11.277 1.476 1.00 97.38 86 ILE A CA 1
ATOM 700 C C . ILE A 1 86 ? -6.200 -11.021 -0.024 1.00 97.38 86 ILE A C 1
ATOM 702 O O . ILE A 1 86 ? -6.197 -11.963 -0.816 1.00 97.38 86 ILE A O 1
ATOM 706 N N . HIS A 1 87 ? -6.361 -9.758 -0.439 1.00 95.06 87 HIS A N 1
ATOM 707 C CA . HIS A 1 87 ? -6.495 -9.398 -1.856 1.00 95.06 87 HIS A CA 1
ATOM 708 C C . HIS A 1 87 ? -5.155 -9.136 -2.544 1.00 95.06 87 HIS A C 1
ATOM 710 O O . HIS A 1 87 ? -5.022 -9.380 -3.746 1.00 95.06 87 HIS A O 1
ATOM 716 N N . HIS A 1 88 ? -4.181 -8.594 -1.811 1.00 95.94 88 HIS A N 1
ATOM 717 C CA . HIS A 1 88 ? -2.944 -8.080 -2.389 1.00 95.94 88 HIS A CA 1
ATOM 718 C C . HIS A 1 88 ? -1.735 -8.450 -1.526 1.00 95.94 88 HIS A C 1
ATOM 720 O O . HIS A 1 88 ? -1.524 -7.879 -0.461 1.00 95.94 88 HIS A O 1
ATOM 726 N N . GLN A 1 89 ? -0.905 -9.376 -2.009 1.00 94.62 89 GLN A N 1
ATOM 727 C CA . GLN A 1 89 ? 0.313 -9.788 -1.298 1.00 94.62 89 GLN A CA 1
ATOM 728 C C . GLN A 1 89 ? 1.332 -8.644 -1.170 1.00 94.62 89 GLN A C 1
ATOM 730 O O . GLN A 1 89 ? 1.968 -8.509 -0.131 1.00 94.62 89 GLN A O 1
ATOM 735 N N . ASP A 1 90 ? 1.429 -7.782 -2.185 1.00 95.25 90 ASP A N 1
ATOM 736 C CA . ASP A 1 90 ? 2.380 -6.667 -2.220 1.00 95.25 90 ASP A CA 1
ATOM 737 C C . ASP A 1 90 ? 1.745 -5.334 -1.782 1.00 95.25 90 ASP A C 1
ATOM 739 O O . ASP A 1 90 ? 0.590 -5.052 -2.104 1.00 95.25 90 ASP A O 1
ATOM 743 N N . HIS A 1 91 ? 2.534 -4.438 -1.174 1.00 95.12 91 HIS A N 1
ATOM 744 C CA . HIS A 1 91 ? 2.128 -3.080 -0.752 1.00 95.12 91 HIS A CA 1
ATOM 745 C C . HIS A 1 91 ? 1.995 -2.058 -1.903 1.00 95.12 91 HIS A C 1
ATOM 747 O O . HIS A 1 91 ? 2.425 -0.908 -1.801 1.00 95.12 91 HIS A O 1
ATOM 753 N N . GLY A 1 92 ? 1.429 -2.472 -3.038 1.00 94.62 92 GLY A N 1
ATOM 754 C CA . GLY A 1 92 ? 1.223 -1.615 -4.208 1.00 94.62 92 GLY A CA 1
ATOM 755 C C . GLY A 1 92 ? 0.080 -0.597 -4.062 1.00 94.62 92 GLY A C 1
ATOM 756 O O . GLY A 1 92 ? -0.599 -0.501 -3.041 1.00 94.62 92 GLY A O 1
ATOM 757 N N . MET A 1 93 ? -0.192 0.145 -5.142 1.00 92.12 93 MET A N 1
ATOM 758 C CA . MET A 1 93 ? -1.289 1.129 -5.188 1.00 92.12 93 MET A CA 1
ATOM 759 C C . MET A 1 93 ? -2.668 0.508 -4.918 1.00 92.12 93 MET A C 1
ATOM 761 O O . MET A 1 93 ? -3.499 1.128 -4.258 1.00 92.12 93 MET A O 1
ATOM 765 N N . GLU A 1 94 ? -2.917 -0.708 -5.414 1.00 93.50 94 GLU A N 1
ATOM 766 C CA . GLU A 1 94 ? -4.185 -1.412 -5.175 1.00 93.50 94 GLU A CA 1
ATOM 767 C C . GLU A 1 94 ? -4.315 -1.856 -3.712 1.00 93.50 94 GLU A C 1
ATOM 769 O O . GLU A 1 94 ? -5.375 -1.672 -3.123 1.00 93.50 94 GLU A O 1
ATOM 774 N N . PHE A 1 95 ? -3.226 -2.312 -3.080 1.00 96.88 95 PHE A N 1
ATOM 775 C CA . PHE A 1 95 ? -3.203 -2.590 -1.641 1.00 96.88 95 PHE A CA 1
ATOM 776 C C . PHE A 1 95 ? -3.577 -1.350 -0.830 1.00 96.88 95 PHE A C 1
ATOM 778 O O . PHE A 1 95 ? -4.492 -1.398 -0.014 1.00 96.88 95 PHE A O 1
ATOM 785 N N . GLN A 1 96 ? -2.934 -0.213 -1.109 1.00 95.69 96 GLN A N 1
ATOM 786 C CA . GLN A 1 96 ? -3.217 1.033 -0.399 1.00 95.69 96 GLN A CA 1
ATOM 787 C C . GLN A 1 96 ? -4.671 1.481 -0.596 1.00 95.69 96 GLN A C 1
ATOM 789 O O . GLN A 1 96 ? -5.302 2.009 0.318 1.00 95.69 96 GLN A O 1
ATOM 794 N N . ARG A 1 97 ? -5.228 1.263 -1.790 1.00 94.69 97 ARG A N 1
ATOM 795 C CA . ARG A 1 97 ? -6.633 1.551 -2.076 1.00 94.69 97 ARG A CA 1
ATOM 796 C C . ARG A 1 97 ? -7.567 0.666 -1.253 1.00 94.69 97 ARG A C 1
ATOM 798 O O . ARG A 1 97 ? -8.509 1.195 -0.670 1.00 94.69 97 ARG A O 1
ATOM 805 N N . THR A 1 98 ? -7.299 -0.634 -1.195 1.00 95.81 98 THR A N 1
ATOM 806 C CA . THR A 1 98 ? -8.067 -1.606 -0.407 1.00 95.81 98 THR A CA 1
ATOM 807 C C . THR A 1 98 ? -7.988 -1.290 1.087 1.00 95.81 98 THR A C 1
ATOM 809 O O . THR A 1 98 ? -9.029 -1.187 1.733 1.00 95.81 98 THR A O 1
ATOM 812 N N . GLN A 1 99 ? -6.792 -0.984 1.599 1.00 96.56 99 GLN A N 1
ATOM 813 C CA . GLN A 1 99 ? -6.592 -0.562 2.986 1.00 96.56 99 GLN A CA 1
ATOM 814 C C . GLN A 1 99 ? -7.386 0.713 3.308 1.00 96.56 99 GLN A C 1
ATOM 816 O O . GLN A 1 99 ? -8.127 0.752 4.291 1.00 96.56 99 GLN A O 1
ATOM 821 N N . ASN A 1 100 ? -7.319 1.734 2.448 1.00 95.06 100 ASN A N 1
ATOM 822 C CA . ASN A 1 100 ? -8.098 2.959 2.630 1.00 95.06 100 ASN A CA 1
ATOM 823 C C . ASN A 1 100 ? -9.608 2.675 2.637 1.00 95.06 100 ASN A C 1
ATOM 825 O O . ASN A 1 100 ? -10.331 3.233 3.457 1.00 95.06 100 ASN A O 1
ATOM 829 N N . ILE A 1 101 ? -10.103 1.808 1.745 1.00 93.75 101 ILE A N 1
ATOM 830 C CA . ILE A 1 101 ? -11.520 1.415 1.729 1.00 93.75 101 ILE A CA 1
ATOM 831 C C . ILE A 1 101 ? -11.910 0.786 3.068 1.00 93.75 101 ILE A C 1
ATOM 833 O O . ILE A 1 101 ? -12.955 1.146 3.607 1.00 93.75 101 ILE A O 1
ATOM 837 N N . THR A 1 102 ? -11.074 -0.095 3.627 1.00 94.44 102 THR A N 1
ATOM 838 C CA . THR A 1 102 ? -11.348 -0.693 4.940 1.00 94.44 102 THR A CA 1
ATOM 839 C C . THR A 1 102 ? -11.316 0.320 6.077 1.00 94.44 102 THR A C 1
ATOM 841 O O . THR A 1 102 ? -12.249 0.362 6.873 1.00 94.44 102 THR A O 1
ATOM 844 N N . GLU A 1 103 ? -10.309 1.193 6.122 1.00 93.06 103 GLU A N 1
ATOM 845 C CA . GLU A 1 103 ? -10.171 2.195 7.182 1.00 93.06 103 GLU A CA 1
ATOM 846 C C . GLU A 1 103 ? -11.319 3.213 7.159 1.00 93.06 103 GLU A C 1
ATOM 848 O O . GLU A 1 103 ? -11.923 3.494 8.195 1.00 93.06 103 GLU A O 1
ATOM 853 N N . PHE A 1 104 ? -11.672 3.733 5.979 1.00 92.00 104 PHE A N 1
ATOM 854 C CA . PHE A 1 104 ? -12.765 4.698 5.843 1.00 92.00 104 PHE A CA 1
ATOM 855 C C . PHE A 1 104 ? -14.144 4.051 5.963 1.00 92.00 104 PHE A C 1
ATOM 857 O O . PHE A 1 104 ? -15.056 4.662 6.518 1.00 92.00 104 PHE A O 1
ATOM 864 N N . GLY A 1 105 ? -14.317 2.828 5.456 1.00 89.75 105 GLY A N 1
ATOM 865 C CA . GLY A 1 105 ? -15.592 2.113 5.514 1.00 89.75 105 GLY A CA 1
ATOM 866 C C . GLY A 1 105 ? -15.980 1.681 6.928 1.00 89.75 105 GLY A C 1
ATOM 867 O O . GLY A 1 105 ? -17.165 1.519 7.208 1.00 89.75 105 GLY A O 1
ATOM 868 N N . LEU A 1 106 ? -14.997 1.538 7.822 1.00 91.62 106 LEU A N 1
ATOM 869 C CA . LEU A 1 106 ? -15.196 1.197 9.233 1.00 91.62 106 LEU A CA 1
ATOM 870 C C . LEU A 1 106 ? -15.068 2.390 10.181 1.00 91.62 106 LEU A C 1
ATOM 872 O O . LEU A 1 106 ? -15.069 2.207 11.400 1.00 91.62 106 LEU A O 1
ATOM 876 N N . TRP A 1 107 ? -14.942 3.604 9.648 1.00 89.88 107 TRP A N 1
ATOM 877 C CA . TRP A 1 107 ? -14.866 4.794 10.475 1.00 89.88 107 TRP A CA 1
ATOM 878 C C . TRP A 1 107 ? -16.213 5.052 11.159 1.00 89.88 107 TRP A C 1
ATOM 880 O O . TRP A 1 107 ? -17.209 5.417 10.529 1.00 89.88 107 TRP A O 1
ATOM 890 N N . GLU A 1 108 ? -16.238 4.857 12.474 1.00 85.38 108 GLU A N 1
ATOM 891 C CA . GLU A 1 108 ? -17.387 5.176 13.312 1.00 85.38 108 GLU A CA 1
ATOM 892 C C . GLU A 1 108 ? -17.349 6.663 13.676 1.00 85.38 108 GLU A C 1
ATOM 894 O O . GLU A 1 108 ? -16.319 7.209 14.083 1.00 85.38 108 GLU A O 1
ATOM 899 N N . ARG A 1 109 ? -18.490 7.340 13.516 1.00 83.38 109 ARG A N 1
ATOM 900 C CA . ARG A 1 109 ? -18.613 8.748 13.898 1.00 83.38 109 ARG A CA 1
ATOM 901 C C . ARG A 1 109 ? -18.406 8.869 15.410 1.00 83.38 109 ARG A C 1
ATOM 903 O O . ARG A 1 109 ? -19.040 8.113 16.148 1.00 83.38 109 ARG A O 1
ATOM 910 N N . PRO A 1 110 ? -17.605 9.836 15.890 1.00 82.25 110 PRO A N 1
ATOM 911 C CA . PRO A 1 110 ? -17.492 10.090 17.316 1.00 82.25 110 PRO A CA 1
ATOM 912 C C . PRO A 1 110 ? -18.877 10.334 17.935 1.00 82.25 110 PRO A C 1
ATOM 914 O O . PRO A 1 110 ? -19.694 11.042 17.323 1.00 82.25 110 PRO A O 1
ATOM 917 N N . PRO A 1 111 ? -19.163 9.786 19.127 1.00 78.88 111 PRO A N 1
ATOM 918 C CA . PRO A 1 111 ? -20.423 10.038 19.813 1.00 78.88 111 PRO A CA 1
ATOM 919 C C . PRO A 1 111 ? -20.628 11.548 19.998 1.00 78.88 111 PRO A C 1
ATOM 921 O O . PRO A 1 111 ? -19.693 12.279 20.317 1.00 78.88 111 PRO A O 1
ATOM 924 N N . GLY A 1 112 ? -21.849 12.026 19.749 1.00 82.56 112 GLY A N 1
ATOM 925 C CA . GLY A 1 112 ? -22.173 13.458 19.782 1.00 82.56 112 GLY A CA 1
ATOM 926 C C . GLY A 1 112 ? -21.915 14.212 18.473 1.00 82.56 112 GLY A C 1
ATOM 927 O O . GLY A 1 112 ? -22.219 15.401 18.391 1.00 82.56 112 GLY A O 1
ATOM 928 N N . THR A 1 113 ? -21.425 13.544 17.422 1.00 80.25 113 THR A N 1
ATOM 929 C CA . THR A 1 113 ? -21.405 14.126 16.073 1.00 80.25 113 THR A CA 1
ATOM 930 C C . THR A 1 113 ? -22.839 14.228 15.552 1.00 80.25 113 THR A C 1
ATOM 932 O O . THR A 1 113 ? -23.384 13.263 15.014 1.00 80.25 113 THR A O 1
ATOM 935 N N . ILE A 1 114 ? -23.459 15.399 15.709 1.00 71.88 114 ILE A N 1
ATOM 936 C CA . ILE A 1 114 ? -24.725 15.729 15.051 1.00 71.88 114 ILE A CA 1
ATOM 937 C C . ILE A 1 114 ? -24.419 15.785 13.557 1.00 71.88 114 ILE A C 1
ATOM 939 O O . ILE A 1 114 ? -23.792 16.725 13.066 1.00 71.88 114 ILE A O 1
ATOM 943 N N . GLY A 1 115 ? -24.787 14.730 12.832 1.00 63.50 115 GLY A N 1
ATOM 944 C CA . GLY A 1 115 ? -24.705 14.747 11.382 1.00 63.50 115 GLY A CA 1
ATOM 945 C C . GLY A 1 115 ? -25.574 15.894 10.882 1.00 63.50 115 GLY A C 1
ATOM 946 O O . GLY A 1 115 ? -26.777 15.874 11.093 1.00 63.50 115 GLY A O 1
ATOM 947 N N . ALA A 1 116 ? -24.985 16.882 10.210 1.00 62.94 116 ALA A N 1
ATOM 948 C CA . ALA A 1 116 ? -25.718 17.973 9.561 1.00 62.94 116 ALA A CA 1
ATOM 949 C C . ALA A 1 116 ? -26.520 17.502 8.325 1.00 62.94 116 ALA A C 1
ATOM 951 O O . ALA A 1 116 ? -26.802 18.285 7.420 1.00 62.94 116 ALA A O 1
ATOM 952 N N . LEU A 1 117 ? -26.830 16.207 8.253 1.00 67.06 117 LEU A N 1
ATOM 953 C CA . LEU A 1 117 ? -27.643 15.618 7.209 1.00 67.06 117 LEU A CA 1
ATOM 954 C C . LEU A 1 117 ? -29.069 15.497 7.759 1.00 67.06 117 LEU A C 1
ATOM 956 O O . LEU A 1 117 ? -29.222 15.024 8.886 1.00 67.06 117 LEU A O 1
ATOM 960 N N . PRO A 1 118 ? -30.086 15.944 7.004 1.00 74.31 118 PRO A N 1
ATOM 961 C CA . PRO A 1 118 ? -31.487 15.790 7.380 1.00 74.31 118 PRO A CA 1
ATOM 962 C C . PRO A 1 118 ? -31.806 14.346 7.782 1.00 74.31 118 PRO A C 1
ATOM 964 O O . PRO A 1 118 ? -31.213 13.415 7.239 1.00 74.31 118 PRO A O 1
ATOM 967 N N . GLU A 1 119 ? -32.760 14.162 8.693 1.00 73.75 119 GLU A N 1
ATOM 968 C CA . GLU A 1 119 ? -33.245 12.838 9.123 1.00 73.75 119 GLU A CA 1
ATOM 969 C C . GLU A 1 119 ? -33.745 12.000 7.925 1.00 73.75 119 GLU A C 1
ATOM 971 O O . GLU A 1 119 ? -33.613 10.778 7.901 1.00 73.75 119 GLU A O 1
ATOM 976 N N . ASP A 1 120 ? -34.174 12.694 6.869 1.00 79.19 120 ASP A N 1
ATOM 977 C CA . ASP A 1 120 ? -34.683 12.148 5.611 1.00 79.19 120 ASP A CA 1
ATOM 978 C C . ASP A 1 120 ? -33.588 11.973 4.540 1.00 79.19 120 ASP A C 1
ATOM 980 O O . ASP A 1 120 ? -33.891 11.753 3.364 1.00 79.19 120 ASP A O 1
ATOM 984 N N . TYR A 1 121 ? -32.307 12.129 4.895 1.00 74.94 121 TYR A N 1
ATOM 985 C CA . TYR A 1 121 ? -31.208 11.939 3.954 1.00 74.94 121 TYR A CA 1
ATOM 986 C C . TYR A 1 121 ? -31.046 10.452 3.636 1.00 74.94 121 TYR A C 1
ATOM 988 O O . TYR A 1 121 ? -30.212 9.745 4.204 1.00 74.94 121 TYR A O 1
ATOM 996 N N . GLU A 1 122 ? -31.829 9.975 2.674 1.00 70.19 122 GLU A N 1
ATOM 997 C CA . GLU A 1 122 ? -31.473 8.775 1.942 1.00 70.19 122 GLU A CA 1
ATOM 998 C C . GLU A 1 122 ? -30.219 9.108 1.127 1.00 70.19 122 GLU A C 1
ATOM 1000 O O . GLU A 1 122 ? -30.276 9.999 0.270 1.00 70.19 122 GLU A O 1
ATOM 1005 N N . PRO A 1 123 ? -29.072 8.441 1.366 1.00 64.88 123 PRO A N 1
ATOM 1006 C CA . PRO A 1 123 ? -27.944 8.591 0.468 1.00 64.88 123 PRO A CA 1
ATOM 1007 C C . PRO A 1 123 ? -28.461 8.212 -0.914 1.00 64.88 123 PRO A C 1
ATOM 1009 O O . PRO A 1 123 ? -28.880 7.067 -1.113 1.00 64.88 123 PRO A O 1
ATOM 1012 N N . GLU A 1 124 ? -28.493 9.179 -1.843 1.00 65.00 124 GLU A N 1
ATOM 1013 C CA . GLU A 1 124 ? -28.836 8.900 -3.233 1.00 65.00 124 GLU A CA 1
ATOM 1014 C C . GLU A 1 124 ? -28.044 7.657 -3.600 1.00 65.00 124 GLU A C 1
ATOM 1016 O O . GLU A 1 124 ? -26.812 7.680 -3.513 1.00 65.00 124 GLU A O 1
ATOM 1021 N N . LYS A 1 125 ? -28.737 6.553 -3.927 1.00 55.12 125 LYS A N 1
ATOM 1022 C CA . LYS A 1 125 ? -28.077 5.357 -4.442 1.00 55.12 125 LYS A CA 1
ATOM 1023 C C . LYS A 1 125 ? -27.220 5.872 -5.573 1.00 55.12 125 LYS A C 1
ATOM 1025 O O . LYS A 1 125 ? -27.769 6.242 -6.616 1.00 55.12 125 LYS A O 1
ATOM 1030 N N . ILE A 1 126 ? -25.910 5.963 -5.339 1.00 49.56 126 ILE A N 1
ATOM 1031 C CA . ILE A 1 126 ? -24.962 6.394 -6.344 1.00 49.56 126 ILE A CA 1
ATOM 1032 C C . ILE A 1 126 ? -25.096 5.295 -7.375 1.00 49.56 126 ILE A C 1
ATOM 1034 O O . ILE A 1 126 ? -24.531 4.216 -7.219 1.00 49.56 126 ILE A O 1
ATOM 1038 N N . LYS A 1 127 ? -25.958 5.517 -8.376 1.00 51.78 127 LYS A N 1
ATOM 1039 C CA . LYS A 1 127 ? -26.083 4.633 -9.520 1.00 51.78 127 LYS A CA 1
ATOM 1040 C C . LYS A 1 127 ? -24.663 4.572 -10.004 1.00 51.78 127 LYS A C 1
ATOM 1042 O O . LYS A 1 127 ? -24.159 5.618 -10.420 1.00 51.78 127 LYS A O 1
ATOM 1047 N N . GLU A 1 128 ? -24.022 3.415 -9.856 1.00 50.31 128 GLU A N 1
ATOM 1048 C CA . GLU A 1 128 ? -22.684 3.195 -10.363 1.00 50.31 128 GLU A CA 1
ATOM 1049 C C . GLU A 1 128 ? -22.730 3.690 -11.796 1.00 50.31 128 GLU A C 1
ATOM 1051 O O . GLU A 1 128 ? -23.353 3.084 -12.677 1.00 50.31 128 GLU A O 1
ATOM 1056 N N . ARG A 1 129 ? -22.193 4.894 -12.020 1.00 45.62 129 ARG A N 1
ATOM 1057 C CA . ARG A 1 129 ? -22.109 5.455 -13.351 1.00 45.62 129 ARG A CA 1
ATOM 1058 C C . ARG A 1 129 ? -21.115 4.515 -13.974 1.00 45.62 129 ARG A C 1
ATOM 1060 O O . ARG A 1 129 ? -19.924 4.687 -13.737 1.00 45.62 129 ARG A O 1
ATOM 1067 N N . LYS A 1 130 ? -21.610 3.495 -14.696 1.00 47.06 130 LYS A N 1
ATOM 1068 C CA . LYS A 1 130 ? -20.797 2.634 -15.553 1.00 47.06 130 LYS A CA 1
ATOM 1069 C C . LYS A 1 130 ? -19.866 3.599 -16.233 1.00 47.06 130 LYS A C 1
ATOM 1071 O O . LYS A 1 130 ? -20.347 4.464 -16.971 1.00 47.06 130 LYS A O 1
ATOM 1076 N N . ASN A 1 131 ? -18.603 3.551 -15.826 1.00 47.25 131 ASN A N 1
ATOM 1077 C CA . ASN A 1 131 ? -17.641 4.597 -16.084 1.00 47.25 131 ASN A CA 1
ATOM 1078 C C . ASN A 1 131 ? -17.397 4.496 -17.583 1.00 47.25 131 ASN A C 1
ATOM 1080 O O . ASN A 1 131 ? -16.579 3.699 -18.038 1.00 47.25 131 ASN A O 1
ATOM 1084 N N . ARG A 1 132 ? -18.254 5.154 -18.376 1.00 50.56 132 ARG A N 1
ATOM 1085 C CA . ARG A 1 132 ? -18.178 5.160 -19.827 1.00 50.56 132 ARG A CA 1
ATOM 1086 C C . ARG A 1 132 ? -16.884 5.895 -20.062 1.00 50.56 132 ARG A C 1
ATOM 1088 O O . ARG A 1 132 ? -16.879 7.123 -20.007 1.00 50.56 132 ARG A O 1
ATOM 1095 N N . GLN A 1 133 ? -15.796 5.132 -20.210 1.00 53.22 133 GLN A N 1
ATOM 1096 C CA . GLN A 1 133 ? -14.477 5.656 -20.509 1.00 53.22 133 GLN A CA 1
ATOM 1097 C C . GLN A 1 133 ? -14.701 6.712 -21.571 1.00 53.22 133 GLN A C 1
ATOM 1099 O O . GLN A 1 133 ? -15.265 6.418 -22.629 1.00 53.22 133 GLN A O 1
ATOM 1104 N N . VAL A 1 134 ? -14.393 7.960 -21.230 1.00 56.41 134 VAL A N 1
ATOM 1105 C CA . VAL A 1 134 ? -14.560 9.075 -22.147 1.00 56.41 134 VAL A CA 1
ATOM 1106 C C . VAL A 1 134 ? -13.576 8.780 -23.272 1.00 56.41 134 VAL A C 1
ATOM 1108 O O . VAL A 1 134 ? -12.402 9.121 -23.158 1.00 56.41 134 VAL A O 1
ATOM 1111 N N . LYS A 1 135 ? -14.041 8.096 -24.331 1.00 58.84 135 LYS A N 1
ATOM 1112 C CA . LYS A 1 135 ? -13.259 7.568 -25.471 1.00 58.84 135 LYS A CA 1
ATOM 1113 C C . LYS A 1 135 ? -12.535 8.661 -26.277 1.00 58.84 135 LYS A C 1
ATOM 1115 O O . LYS A 1 135 ? -12.047 8.410 -27.369 1.00 58.84 135 LYS A O 1
ATOM 1120 N N . TYR A 1 136 ? -12.468 9.876 -25.743 1.00 76.50 136 TYR A N 1
ATOM 1121 C CA . TYR A 1 136 ? -12.032 11.083 -26.416 1.00 76.50 136 TYR A CA 1
ATOM 1122 C C . TYR A 1 136 ? -11.108 11.961 -25.567 1.00 76.50 136 TYR A C 1
ATOM 1124 O O . TYR A 1 136 ? -10.761 13.035 -26.030 1.00 76.50 136 TYR A O 1
ATOM 1132 N N . ARG A 1 137 ? -10.697 11.581 -24.345 1.00 88.75 137 ARG A N 1
ATOM 1133 C CA . ARG A 1 137 ? -9.735 12.390 -23.564 1.00 88.75 137 ARG A CA 1
ATOM 1134 C C . ARG A 1 137 ? -8.321 11.831 -23.705 1.00 88.75 137 ARG A C 1
ATOM 1136 O O . ARG A 1 137 ? -8.105 10.648 -23.463 1.00 88.75 137 ARG A O 1
ATOM 1143 N N . CYS A 1 138 ? -7.366 12.682 -24.077 1.00 91.88 138 CYS A N 1
ATOM 1144 C CA . CYS A 1 138 ? -5.948 12.317 -24.085 1.00 91.88 138 CYS A CA 1
ATOM 1145 C C . CYS A 1 138 ? -5.459 12.028 -22.655 1.00 91.88 138 CYS A C 1
ATOM 1147 O O . CYS A 1 138 ? -5.636 12.875 -21.781 1.00 91.88 138 CYS A O 1
ATOM 1149 N N . ASN A 1 139 ? -4.796 10.889 -22.431 1.00 92.00 139 ASN A N 1
ATOM 1150 C CA . ASN A 1 139 ? -4.254 10.494 -21.122 1.00 92.00 139 ASN A CA 1
ATOM 1151 C C . ASN A 1 139 ? -2.906 11.169 -20.776 1.00 92.00 139 ASN A C 1
ATOM 1153 O O . ASN A 1 139 ? -2.232 10.798 -19.822 1.00 92.00 139 ASN A O 1
ATOM 1157 N N . TYR A 1 140 ? -2.477 12.157 -21.566 1.00 92.25 140 TYR A N 1
ATOM 1158 C CA . TYR A 1 140 ? -1.277 12.932 -21.259 1.00 92.25 140 TYR A CA 1
ATOM 1159 C C . TYR A 1 140 ? -1.649 14.046 -20.281 1.00 92.25 140 TYR A C 1
ATOM 1161 O O . TYR A 1 140 ? -2.521 14.862 -20.592 1.00 92.25 140 TYR A O 1
ATOM 1169 N N . HIS A 1 141 ? -0.987 14.070 -19.121 1.00 85.12 141 HIS A N 1
ATOM 1170 C CA . HIS A 1 141 ? -1.338 14.907 -17.968 1.00 85.12 141 HIS A CA 1
ATOM 1171 C C . HIS A 1 141 ? -1.459 16.412 -18.280 1.00 85.12 141 HIS A C 1
ATOM 1173 O O . HIS A 1 141 ? -2.265 17.093 -17.650 1.00 85.12 141 HIS A O 1
ATOM 1179 N N . LEU A 1 142 ? -0.744 16.919 -19.295 1.00 87.75 142 LEU A N 1
ATOM 1180 C CA . LEU A 1 142 ? -0.803 18.328 -19.715 1.00 87.75 142 LEU A CA 1
ATOM 1181 C C . LEU A 1 142 ? -1.737 18.596 -20.905 1.00 87.75 142 LEU A C 1
ATOM 1183 O O . LEU A 1 142 ? -2.091 19.742 -21.158 1.00 87.75 142 LEU A O 1
ATOM 1187 N N . CYS A 1 143 ? -2.142 17.573 -21.666 1.00 88.88 143 CYS A N 1
ATOM 1188 C CA . CYS A 1 143 ? -2.851 17.798 -22.926 1.00 88.88 143 CYS A CA 1
ATOM 1189 C C . CYS A 1 143 ? -4.323 18.145 -22.706 1.00 88.88 143 CYS A C 1
ATOM 1191 O O . CYS A 1 143 ? -4.820 19.072 -23.332 1.00 88.88 143 CYS A O 1
ATOM 1193 N N . ASN A 1 144 ? -5.042 17.386 -21.870 1.00 83.62 144 ASN A N 1
ATOM 1194 C CA . ASN A 1 144 ? -6.483 17.524 -21.585 1.00 83.62 144 ASN A CA 1
ATOM 1195 C C . ASN A 1 144 ? -7.446 17.696 -22.791 1.00 83.62 144 ASN A C 1
ATOM 1197 O O . ASN A 1 144 ? -8.656 17.815 -22.585 1.00 83.62 144 ASN A O 1
ATOM 1201 N N . LYS A 1 145 ? -6.963 17.643 -24.041 1.00 89.94 145 LYS A N 1
ATOM 1202 C CA . LYS A 1 145 ? -7.755 17.804 -25.263 1.00 89.94 145 LYS A CA 1
ATOM 1203 C C . LYS A 1 145 ? -8.780 16.674 -25.375 1.00 89.94 145 LYS A C 1
ATOM 1205 O O . LYS A 1 145 ? -8.462 15.501 -25.148 1.00 89.94 145 LYS A O 1
ATOM 1210 N N . ARG A 1 146 ? -10.008 17.043 -25.754 1.00 90.12 146 ARG A N 1
ATOM 1211 C CA . ARG A 1 146 ? -11.112 16.119 -26.044 1.00 90.12 146 ARG A CA 1
ATOM 1212 C C . ARG A 1 146 ? -11.226 15.872 -27.553 1.00 90.12 146 ARG A C 1
ATOM 1214 O O . ARG A 1 146 ? -12.070 16.469 -28.210 1.00 90.12 146 ARG A O 1
ATOM 1221 N N . THR A 1 147 ? -10.337 15.063 -28.119 1.00 90.94 147 THR A N 1
ATOM 1222 C CA . THR A 1 147 ? -10.243 14.817 -29.572 1.00 90.94 147 THR A CA 1
ATOM 1223 C C . THR A 1 147 ? -10.233 13.320 -29.893 1.00 90.94 147 THR A C 1
ATOM 1225 O O . THR A 1 147 ? -10.342 12.480 -29.001 1.00 90.94 147 THR A O 1
ATOM 1228 N N . LYS A 1 148 ? -10.143 12.951 -31.181 1.00 91.44 148 LYS A N 1
ATOM 1229 C CA . LYS A 1 148 ? -9.967 11.548 -31.588 1.00 91.44 148 LYS A CA 1
ATOM 1230 C C . LYS A 1 148 ? -8.663 11.012 -30.990 1.00 91.44 148 LYS A C 1
ATOM 1232 O O . LYS A 1 148 ? -7.584 11.499 -31.329 1.00 91.44 148 LYS A O 1
ATOM 1237 N N . THR A 1 149 ? -8.770 10.016 -30.119 1.00 93.81 149 THR A N 1
ATOM 1238 C CA . THR A 1 149 ? -7.618 9.363 -29.502 1.00 93.81 149 THR A CA 1
ATOM 1239 C C . THR A 1 149 ? -7.299 8.035 -30.185 1.00 93.81 149 THR A C 1
ATOM 1241 O O . THR A 1 149 ? -8.156 7.400 -30.801 1.00 93.81 149 THR A O 1
ATOM 1244 N N . LYS A 1 150 ? -6.039 7.613 -30.092 1.00 94.06 150 LYS A N 1
ATOM 1245 C CA . LYS A 1 150 ? -5.550 6.302 -30.526 1.00 94.06 150 LYS A CA 1
ATOM 1246 C C . LYS A 1 150 ? -4.959 5.572 -29.322 1.00 94.06 150 LYS A C 1
ATOM 1248 O O . LYS A 1 150 ? -4.356 6.205 -28.456 1.00 94.06 150 LYS A O 1
ATOM 1253 N N . LYS A 1 151 ? -5.147 4.251 -29.269 1.00 94.88 151 LYS A N 1
ATOM 1254 C CA . LYS A 1 151 ? -4.579 3.389 -28.224 1.00 94.88 151 LYS A CA 1
ATOM 1255 C C . LYS A 1 151 ? -3.082 3.187 -28.496 1.00 94.88 151 LYS A C 1
ATOM 1257 O O . LYS A 1 151 ? -2.710 2.805 -29.606 1.00 94.88 151 LYS A O 1
ATOM 1262 N N . CYS A 1 152 ? -2.228 3.454 -27.510 1.00 95.56 152 CYS A N 1
ATOM 1263 C CA . CYS A 1 152 ? -0.800 3.149 -27.582 1.00 95.56 152 CYS A CA 1
ATOM 1264 C C . CYS A 1 152 ? -0.587 1.627 -27.590 1.00 95.56 152 CYS A C 1
ATOM 1266 O O . CYS A 1 152 ? -1.243 0.904 -26.842 1.00 95.56 152 CYS A O 1
ATOM 1268 N N . LYS A 1 153 ? 0.353 1.142 -28.412 1.00 97.25 153 LYS A N 1
ATOM 1269 C CA . LYS A 1 153 ? 0.667 -0.293 -28.540 1.00 97.25 153 LYS A CA 1
ATOM 1270 C C . LYS A 1 153 ? 1.330 -0.899 -27.297 1.00 97.25 153 LYS A C 1
ATOM 1272 O O . LYS A 1 153 ? 1.312 -2.113 -27.162 1.00 97.25 153 LYS A O 1
ATOM 1277 N N . TYR A 1 154 ? 1.930 -0.073 -26.437 1.00 96.56 154 TYR A N 1
ATOM 1278 C CA . TYR A 1 154 ? 2.747 -0.534 -25.309 1.00 96.56 154 TYR A CA 1
ATOM 1279 C C . TYR A 1 154 ? 2.038 -0.367 -23.960 1.00 96.56 154 TYR A C 1
ATOM 1281 O O . TYR A 1 154 ? 1.927 -1.327 -23.214 1.00 96.56 154 TYR A O 1
ATOM 1289 N N . CYS A 1 155 ? 1.543 0.835 -23.638 1.00 94.44 155 CYS A N 1
ATOM 1290 C CA . CYS A 1 155 ? 0.875 1.102 -22.354 1.00 94.44 155 CYS A CA 1
ATOM 1291 C C . CYS A 1 155 ? -0.652 1.038 -22.410 1.00 94.44 155 CYS A C 1
ATOM 1293 O O . CYS A 1 155 ? -1.301 1.347 -21.419 1.00 94.44 155 CYS A O 1
ATOM 1295 N N . GLU A 1 156 ? -1.229 0.722 -23.572 1.00 94.62 156 GLU A N 1
ATOM 1296 C CA . GLU A 1 156 ? -2.675 0.566 -23.765 1.00 94.62 156 GLU A CA 1
ATOM 1297 C C . GLU A 1 156 ? -3.556 1.794 -23.462 1.00 94.62 156 GLU A C 1
ATOM 1299 O O . GLU A 1 156 ? -4.781 1.733 -23.566 1.00 94.62 156 GLU A O 1
ATOM 1304 N N . ASN A 1 157 ? -2.945 2.938 -23.166 1.00 93.38 157 ASN A N 1
ATOM 1305 C CA . ASN A 1 157 ? -3.632 4.196 -22.907 1.00 93.38 157 ASN A CA 1
ATOM 1306 C C . ASN A 1 157 ? -4.019 4.925 -24.205 1.00 93.38 157 ASN A C 1
ATOM 1308 O O . ASN A 1 157 ? -3.446 4.686 -25.270 1.00 93.38 157 ASN A O 1
ATOM 1312 N N . TYR A 1 158 ? -4.993 5.835 -24.115 1.00 94.12 158 TYR A N 1
ATOM 1313 C CA . TYR A 1 158 ? -5.512 6.606 -25.249 1.00 94.12 158 TYR A CA 1
ATOM 1314 C C . TYR A 1 158 ? -4.889 8.007 -25.318 1.00 94.12 158 TYR A C 1
ATOM 1316 O O . TYR A 1 158 ? -4.998 8.788 -24.372 1.00 94.12 158 TYR A O 1
ATOM 1324 N N . PHE A 1 159 ? -4.299 8.362 -26.460 1.00 94.81 159 PHE A N 1
ATOM 1325 C CA . PHE A 1 159 ? -3.634 9.655 -26.674 1.00 94.81 159 PHE A CA 1
ATOM 1326 C C . PHE A 1 159 ? -4.121 10.343 -27.950 1.00 94.81 159 PHE A C 1
ATOM 1328 O O . PHE A 1 159 ? -4.545 9.674 -28.893 1.00 94.81 159 PHE A O 1
ATOM 1335 N N . CYS A 1 160 ? -4.081 11.678 -27.998 1.00 94.75 160 CYS A N 1
ATOM 1336 C CA . CYS A 1 160 ? -4.334 12.423 -29.233 1.00 94.75 160 CYS A CA 1
ATOM 1337 C C . CYS A 1 160 ? -3.157 12.277 -30.218 1.00 94.75 160 CYS A C 1
ATOM 1339 O O . CYS A 1 160 ? -2.116 11.717 -29.876 1.00 94.75 160 CYS A O 1
ATOM 1341 N N . ALA A 1 161 ? -3.308 12.795 -31.442 1.00 94.56 161 ALA A N 1
ATOM 1342 C CA . ALA A 1 161 ? -2.243 12.775 -32.451 1.00 94.56 161 ALA A CA 1
ATOM 1343 C C . ALA A 1 161 ? -0.930 13.407 -31.944 1.00 94.56 161 ALA A C 1
ATOM 1345 O O . ALA A 1 161 ? 0.139 12.867 -32.210 1.00 94.56 161 ALA A O 1
ATOM 1346 N N . ASP A 1 162 ? -1.031 14.464 -31.134 1.00 94.25 162 ASP A N 1
ATOM 1347 C CA . ASP A 1 162 ? 0.113 15.186 -30.563 1.00 94.25 162 ASP A CA 1
ATOM 1348 C C . ASP A 1 162 ? 0.781 14.467 -29.378 1.00 94.25 162 ASP A C 1
ATOM 1350 O O . ASP A 1 162 ? 1.675 15.029 -28.764 1.00 94.25 162 ASP A O 1
ATOM 1354 N N . HIS A 1 163 ? 0.327 13.284 -28.960 1.00 94.81 163 HIS A N 1
ATOM 1355 C CA . HIS A 1 163 ? 0.942 12.560 -27.834 1.00 94.81 163 HIS A CA 1
ATOM 1356 C C . HIS A 1 163 ? 0.944 11.043 -28.055 1.00 94.81 163 HIS A C 1
ATOM 1358 O O . HIS A 1 163 ? 1.090 10.278 -27.109 1.00 94.81 163 HIS A O 1
ATOM 1364 N N . ILE A 1 164 ? 0.738 10.565 -29.287 1.00 95.38 164 ILE A N 1
ATOM 1365 C CA . ILE A 1 164 ? 0.597 9.125 -29.550 1.00 95.38 164 ILE A CA 1
ATOM 1366 C C . ILE A 1 164 ? 1.929 8.371 -29.529 1.00 95.38 164 ILE A C 1
ATOM 1368 O O . ILE A 1 164 ? 1.939 7.170 -29.252 1.00 95.38 164 ILE A O 1
ATOM 1372 N N . ASN A 1 165 ? 3.049 9.045 -29.797 1.00 96.19 165 ASN A N 1
ATOM 1373 C CA . ASN A 1 165 ? 4.336 8.366 -29.883 1.00 96.19 165 ASN A CA 1
ATOM 1374 C C . ASN A 1 165 ? 4.884 8.099 -28.476 1.00 96.19 165 ASN A C 1
ATOM 1376 O O . ASN A 1 165 ? 4.940 9.017 -27.664 1.00 96.19 165 ASN A O 1
ATOM 1380 N N . PRO A 1 166 ? 5.268 6.861 -28.149 1.00 96.38 166 PRO A N 1
ATOM 1381 C CA . PRO A 1 166 ? 5.864 6.566 -26.857 1.00 96.38 166 PRO A CA 1
ATOM 1382 C C . PRO A 1 166 ? 7.300 7.108 -26.792 1.00 96.38 166 PRO A C 1
ATOM 1384 O O . PRO A 1 166 ? 8.045 7.023 -27.769 1.00 96.38 166 PRO A O 1
ATOM 1387 N N . SER A 1 167 ? 7.691 7.628 -25.634 1.00 94.56 167 SER A N 1
ATOM 1388 C CA . SER A 1 167 ? 9.054 8.049 -25.302 1.00 94.56 167 SER A CA 1
ATOM 1389 C C . SER A 1 167 ? 9.518 7.418 -23.988 1.00 94.56 167 SER A C 1
ATOM 1391 O O . SER A 1 167 ? 8.713 6.919 -23.192 1.00 94.56 167 SER A O 1
ATOM 1393 N N . GLU A 1 168 ? 10.836 7.387 -23.783 1.00 92.12 168 GLU A N 1
ATOM 1394 C CA . GLU A 1 168 ? 11.430 6.905 -22.536 1.00 92.12 168 GLU A CA 1
ATOM 1395 C C . GLU A 1 168 ? 11.032 7.832 -21.375 1.00 92.12 168 GLU A C 1
ATOM 1397 O O . GLU A 1 168 ? 11.188 9.054 -21.485 1.00 92.12 168 GLU A O 1
ATOM 1402 N N . PRO A 1 169 ? 10.515 7.293 -20.256 1.00 88.75 169 PRO A N 1
ATOM 1403 C CA . PRO A 1 169 ? 10.233 8.097 -19.082 1.00 88.75 169 PRO A CA 1
ATOM 1404 C C . PRO A 1 169 ? 11.549 8.648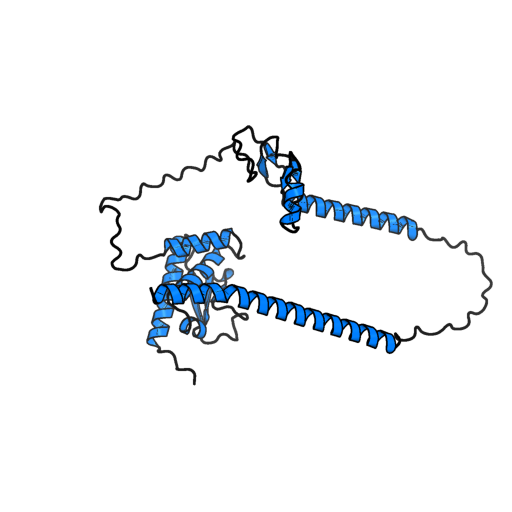 -18.528 1.00 88.75 169 PRO A C 1
ATOM 1406 O O . PRO A 1 169 ? 12.505 7.914 -18.283 1.00 88.75 169 PRO A O 1
ATOM 1409 N N . HIS A 1 170 ? 11.608 9.962 -18.337 1.00 82.81 170 HIS A N 1
ATOM 1410 C CA . HIS A 1 170 ? 12.790 10.602 -17.781 1.00 82.81 170 HIS A CA 1
ATOM 1411 C C . HIS A 1 170 ? 12.872 10.331 -16.273 1.00 82.81 170 HIS A C 1
ATOM 1413 O O . HIS A 1 170 ? 12.001 10.763 -15.522 1.00 82.81 170 HIS A O 1
ATOM 1419 N N . MET A 1 171 ? 13.925 9.633 -15.838 1.00 77.69 171 MET A N 1
ATOM 1420 C CA . MET A 1 171 ? 14.213 9.374 -14.417 1.00 77.69 171 MET A CA 1
ATOM 1421 C C . MET A 1 171 ? 15.254 10.338 -13.815 1.00 77.69 171 MET A C 1
ATOM 1423 O O . MET A 1 171 ? 15.730 10.113 -12.706 1.00 77.69 171 MET A O 1
ATOM 1427 N N . GLY A 1 172 ? 15.651 11.382 -14.550 1.00 79.44 172 GLY A N 1
ATOM 1428 C CA . GLY A 1 172 ? 16.647 12.358 -14.100 1.00 79.44 172 GLY A CA 1
ATOM 1429 C C . GLY A 1 172 ? 16.086 13.424 -13.152 1.00 79.44 172 GLY A C 1
ATOM 1430 O O . GLY A 1 172 ? 14.924 13.393 -12.740 1.00 79.44 172 GLY A O 1
ATOM 1431 N N . ASN A 1 173 ? 16.935 14.392 -12.795 1.00 80.25 173 ASN A N 1
ATOM 1432 C CA . ASN A 1 173 ? 16.544 15.510 -11.937 1.00 80.25 173 ASN A CA 1
ATOM 1433 C C . ASN A 1 173 ? 15.428 16.340 -12.594 1.00 80.25 173 ASN A C 1
ATOM 1435 O O . ASN A 1 173 ? 15.460 16.605 -13.794 1.00 80.25 173 ASN A O 1
ATOM 1439 N N . ILE A 1 174 ? 14.478 16.837 -11.791 1.00 73.12 174 ILE A N 1
ATOM 1440 C CA . ILE A 1 174 ? 13.325 17.631 -12.265 1.00 73.12 174 ILE A CA 1
ATOM 1441 C C . ILE A 1 174 ? 13.759 18.797 -13.177 1.00 73.12 174 ILE A C 1
ATOM 1443 O O . ILE A 1 174 ? 13.064 19.109 -14.141 1.00 73.12 174 ILE A O 1
ATOM 1447 N N . SER A 1 175 ? 14.924 19.405 -12.932 1.00 73.75 175 SER A N 1
ATOM 1448 C CA . SER A 1 175 ? 15.468 20.493 -13.757 1.00 73.75 175 SER A CA 1
ATOM 1449 C C . SER A 1 175 ? 15.775 20.092 -15.205 1.00 73.75 175 SER A C 1
ATOM 1451 O O . SER A 1 175 ? 15.640 20.923 -16.094 1.00 73.75 175 SER A O 1
ATOM 1453 N N . GLU A 1 176 ? 16.158 18.840 -15.465 1.00 72.38 176 GLU A N 1
ATOM 1454 C CA . GLU A 1 176 ? 16.434 18.342 -16.822 1.00 72.38 176 GLU A CA 1
ATOM 1455 C C . GLU A 1 176 ? 15.149 17.935 -17.552 1.00 72.38 176 GLU A C 1
ATOM 1457 O O . GLU A 1 176 ? 15.071 18.030 -18.779 1.00 72.38 176 GLU A O 1
ATOM 1462 N N . SER A 1 177 ? 14.113 17.551 -16.800 1.00 65.69 177 SER A N 1
ATOM 1463 C CA . SER A 1 177 ? 12.835 17.108 -17.362 1.00 65.69 177 SER A CA 1
ATOM 1464 C C . SER A 1 177 ? 12.116 18.198 -18.173 1.00 65.69 177 SER A C 1
ATOM 1466 O O . SER A 1 177 ? 11.493 17.892 -19.190 1.00 65.69 177 SER A O 1
ATOM 1468 N N . TYR A 1 178 ? 12.261 19.473 -17.787 1.00 68.00 178 TYR A N 1
ATOM 1469 C CA . TYR A 1 178 ? 11.650 20.611 -18.484 1.00 68.00 178 TYR A CA 1
ATOM 1470 C C . TYR A 1 178 ? 12.154 20.792 -19.918 1.00 68.00 178 TYR A C 1
ATOM 1472 O O . TYR A 1 178 ? 11.351 21.088 -20.797 1.00 68.00 178 TYR A O 1
ATOM 1480 N N . ASN A 1 179 ? 13.433 20.523 -20.188 1.00 66.69 179 ASN A N 1
ATOM 1481 C CA . ASN A 1 179 ? 13.995 20.697 -21.532 1.00 66.69 179 ASN A CA 1
ATOM 1482 C C . ASN A 1 179 ? 13.530 19.609 -22.519 1.00 66.69 179 ASN A C 1
ATOM 1484 O O . ASN A 1 179 ? 13.528 19.835 -23.724 1.00 66.69 179 ASN A O 1
ATOM 1488 N N . ARG A 1 180 ? 13.108 18.433 -22.028 1.00 63.12 180 ARG A N 1
ATOM 1489 C CA . ARG A 1 180 ? 12.546 17.349 -22.861 1.00 63.12 180 ARG A CA 1
ATOM 1490 C C . ARG A 1 180 ? 11.032 17.416 -23.023 1.00 63.12 180 ARG A C 1
ATOM 1492 O O . ARG A 1 180 ? 10.505 16.833 -23.965 1.00 63.12 180 ARG A O 1
ATOM 1499 N N . LEU A 1 181 ? 10.326 18.136 -22.148 1.00 62.09 181 LEU A N 1
ATOM 1500 C CA . LEU A 1 181 ? 8.883 18.372 -22.288 1.00 62.09 181 LEU A CA 1
ATOM 1501 C C . LEU A 1 181 ? 8.532 19.143 -23.575 1.00 62.09 181 LEU A C 1
ATOM 1503 O O . LEU A 1 181 ? 7.373 19.146 -23.990 1.00 62.09 181 LEU A O 1
ATOM 1507 N N . GLU A 1 182 ? 9.526 19.743 -24.232 1.00 63.12 182 GLU A N 1
ATOM 1508 C CA . GLU A 1 182 ? 9.392 20.381 -25.541 1.00 63.12 182 GLU A CA 1
ATOM 1509 C C . GLU A 1 182 ? 9.461 19.412 -26.729 1.00 63.12 182 GLU A C 1
ATOM 1511 O O . GLU A 1 182 ? 9.203 19.837 -27.859 1.00 63.12 182 GLU A O 1
ATOM 1516 N N . GLU A 1 183 ? 9.750 18.119 -26.519 1.00 69.50 183 GLU A N 1
ATOM 1517 C CA . GLU A 1 183 ? 9.641 17.100 -27.568 1.00 69.50 183 GLU A CA 1
ATOM 1518 C C . GLU A 1 183 ? 8.166 16.898 -27.934 1.00 69.50 183 GLU A C 1
ATOM 1520 O O . GLU A 1 183 ? 7.458 16.014 -27.437 1.00 69.50 183 GLU A O 1
ATOM 1525 N N . LYS A 1 184 ? 7.692 17.776 -28.823 1.00 74.88 184 LYS A N 1
ATOM 1526 C CA . LYS A 1 184 ? 6.344 17.755 -29.382 1.00 74.88 184 LYS A CA 1
ATOM 1527 C C . LYS A 1 184 ? 6.066 16.347 -29.902 1.00 74.88 184 LYS A C 1
ATOM 1529 O O . LYS A 1 184 ? 6.871 15.781 -30.639 1.00 74.88 184 LYS A O 1
ATOM 1534 N N . ASN A 1 185 ? 4.882 15.825 -29.600 1.00 87.81 185 ASN A N 1
ATOM 1535 C CA . ASN A 1 185 ? 4.367 14.566 -30.144 1.00 87.81 185 ASN A CA 1
ATOM 1536 C C . ASN A 1 185 ? 4.677 13.270 -29.384 1.00 87.81 185 ASN A C 1
ATOM 1538 O O . ASN A 1 185 ? 4.382 12.206 -29.936 1.00 87.81 185 ASN A O 1
ATOM 1542 N N . THR A 1 186 ? 5.194 13.312 -28.147 1.00 93.31 186 THR A N 1
ATOM 1543 C CA . THR A 1 186 ? 5.483 12.086 -27.372 1.00 93.31 186 THR A CA 1
ATOM 1544 C C . THR A 1 186 ? 4.762 11.982 -26.018 1.00 93.31 186 THR A C 1
ATOM 1546 O O . THR A 1 186 ? 4.256 12.971 -25.491 1.00 93.31 186 THR A O 1
ATOM 1549 N N . HIS A 1 187 ? 4.669 10.768 -25.461 1.00 93.31 187 HIS A N 1
ATOM 1550 C CA . HIS A 1 187 ? 4.235 10.510 -24.085 1.00 93.31 187 HIS A CA 1
ATOM 1551 C C . HIS A 1 187 ? 5.200 9.551 -23.37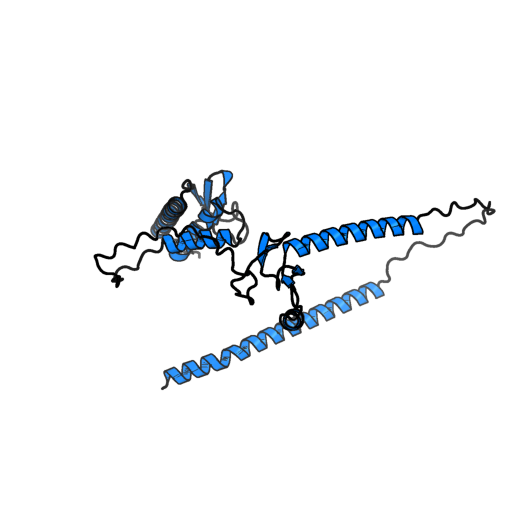3 1.00 93.31 187 HIS A C 1
ATOM 1553 O O . HIS A 1 187 ? 5.613 8.553 -23.971 1.00 93.31 187 HIS A O 1
ATOM 1559 N N . PRO A 1 188 ? 5.489 9.772 -22.079 1.00 93.44 188 PRO A N 1
ATOM 1560 C CA . PRO A 1 188 ? 6.303 8.847 -21.305 1.00 93.44 188 PRO A CA 1
ATOM 1561 C C . PRO A 1 188 ? 5.590 7.496 -21.199 1.00 93.44 188 PRO A C 1
ATOM 1563 O O . PRO A 1 188 ? 4.433 7.412 -20.777 1.00 93.44 188 PRO A O 1
ATOM 1566 N N . CYS A 1 189 ? 6.272 6.428 -21.609 1.00 94.88 189 CYS A N 1
ATOM 1567 C CA . CYS A 1 189 ? 5.687 5.098 -21.715 1.00 94.88 189 CYS A CA 1
ATOM 1568 C C . CYS A 1 189 ? 6.602 4.048 -21.068 1.00 94.88 189 CYS A C 1
ATOM 1570 O O . CYS A 1 189 ? 7.541 3.555 -21.691 1.00 94.88 189 CYS A O 1
ATOM 1572 N N . MET A 1 190 ? 6.308 3.668 -19.820 1.00 94.00 190 MET A N 1
ATOM 1573 C CA . MET A 1 190 ? 7.126 2.703 -19.068 1.00 94.00 190 MET A CA 1
ATOM 1574 C C . MET A 1 190 ? 7.237 1.322 -19.753 1.00 94.00 190 MET A C 1
ATOM 1576 O O . MET A 1 190 ? 8.348 0.812 -19.880 1.00 94.00 190 MET A O 1
ATOM 1580 N N . PRO A 1 191 ? 6.155 0.725 -20.301 1.00 95.31 191 PRO A N 1
ATOM 1581 C CA . PRO A 1 191 ? 6.280 -0.547 -21.019 1.00 95.31 191 PRO A CA 1
ATOM 1582 C C . PRO A 1 191 ? 7.136 -0.455 -22.292 1.00 95.31 191 PRO A C 1
ATOM 1584 O O . PRO A 1 191 ? 7.824 -1.410 -22.648 1.00 95.31 191 PRO A O 1
ATOM 1587 N N . TYR A 1 192 ? 7.127 0.695 -22.976 1.00 96.00 192 TYR A N 1
ATOM 1588 C CA . TYR A 1 192 ? 7.991 0.929 -24.136 1.00 96.00 192 TYR A CA 1
ATOM 1589 C C . TYR A 1 192 ? 9.468 1.003 -23.737 1.00 96.00 192 TYR A C 1
ATOM 1591 O O . TYR A 1 192 ? 10.314 0.445 -24.430 1.00 96.00 192 TYR A O 1
ATOM 1599 N N . PHE A 1 193 ? 9.775 1.620 -22.595 1.00 94.50 193 PHE A N 1
ATOM 1600 C CA . PHE A 1 193 ? 11.131 1.660 -22.054 1.00 94.50 193 PHE A CA 1
ATOM 1601 C C . PHE A 1 193 ? 11.694 0.256 -21.790 1.00 94.50 193 PHE A C 1
ATOM 1603 O O . PHE A 1 193 ? 12.762 -0.072 -22.298 1.00 94.50 193 PHE A O 1
ATOM 1610 N N . HIS A 1 194 ? 10.937 -0.627 -21.134 1.00 93.50 194 HIS A N 1
ATOM 1611 C CA . HIS A 1 194 ? 11.366 -2.020 -20.945 1.00 93.50 194 HIS A CA 1
ATOM 1612 C C . HIS A 1 194 ? 11.559 -2.780 -22.264 1.00 93.50 194 HIS A C 1
ATOM 1614 O O . HIS A 1 194 ? 12.458 -3.617 -22.389 1.00 93.50 194 HIS A O 1
ATOM 1620 N N . TYR A 1 195 ? 10.735 -2.488 -23.276 1.00 96.25 195 TYR A N 1
ATOM 1621 C CA . TYR A 1 195 ? 10.939 -3.028 -24.618 1.00 96.25 195 TYR A CA 1
ATOM 1622 C C . TYR A 1 195 ? 12.278 -2.566 -25.218 1.00 96.25 195 TYR A C 1
ATOM 1624 O O . TYR A 1 195 ? 13.006 -3.389 -25.780 1.00 96.25 195 TYR A O 1
ATOM 1632 N N . LEU A 1 196 ? 12.632 -1.286 -25.064 1.00 95.06 196 LEU A N 1
ATOM 1633 C CA . LEU A 1 196 ? 13.916 -0.747 -25.512 1.00 95.06 196 LEU A CA 1
ATOM 1634 C C . LEU A 1 196 ? 15.099 -1.360 -24.753 1.00 95.06 196 LEU A C 1
ATOM 1636 O O . LEU A 1 196 ? 16.062 -1.769 -25.397 1.00 95.06 196 LEU A O 1
ATOM 1640 N N . GLU A 1 197 ? 15.016 -1.516 -23.428 1.00 94.50 197 GLU A N 1
ATOM 1641 C CA . GLU A 1 197 ? 16.057 -2.179 -22.624 1.00 94.50 197 GLU A CA 1
ATOM 1642 C C . GLU A 1 197 ? 16.303 -3.616 -23.091 1.00 94.50 197 GLU A C 1
ATOM 1644 O O . GLU A 1 197 ? 17.444 -4.023 -23.324 1.00 94.50 197 GLU A O 1
ATOM 1649 N N . LYS A 1 198 ? 15.226 -4.387 -23.290 1.00 96.25 198 LYS A N 1
ATOM 1650 C CA . LYS A 1 198 ? 15.316 -5.768 -23.776 1.00 96.25 198 LYS A CA 1
ATOM 1651 C C . LYS A 1 198 ? 15.925 -5.832 -25.175 1.00 96.25 198 LYS A C 1
ATOM 1653 O O . LYS A 1 198 ? 16.741 -6.712 -25.449 1.00 96.25 198 LYS A O 1
ATOM 1658 N N . LYS A 1 199 ? 15.534 -4.909 -26.059 1.00 96.69 199 LYS A N 1
ATOM 1659 C CA . LYS A 1 199 ? 16.080 -4.810 -27.414 1.00 96.69 199 LYS A CA 1
ATOM 1660 C C . LYS A 1 199 ? 17.574 -4.480 -27.383 1.00 96.69 199 LYS A C 1
ATOM 1662 O O . LYS A 1 199 ? 18.343 -5.181 -28.034 1.00 96.69 199 LYS A O 1
ATOM 1667 N N . LYS A 1 200 ? 17.979 -3.490 -26.584 1.00 96.25 200 LYS A N 1
ATOM 1668 C CA . LYS A 1 200 ? 19.379 -3.089 -26.409 1.00 96.25 200 LYS A CA 1
ATOM 1669 C C . LYS A 1 200 ? 20.226 -4.242 -25.877 1.00 96.25 200 LYS A C 1
ATOM 1671 O O . LYS A 1 200 ? 21.239 -4.567 -26.475 1.00 96.25 200 LYS A O 1
ATOM 1676 N N . LYS A 1 201 ? 19.761 -4.939 -24.836 1.00 96.56 201 LYS A N 1
ATOM 1677 C CA . LYS A 1 201 ? 20.454 -6.117 -24.294 1.00 96.56 201 LYS A CA 1
ATOM 1678 C C . LYS A 1 201 ? 20.676 -7.196 -25.360 1.00 96.56 201 LYS A C 1
ATOM 1680 O O . LYS A 1 201 ? 21.760 -7.760 -25.451 1.00 96.56 201 LYS A O 1
ATOM 1685 N N . LEU A 1 202 ? 19.670 -7.462 -26.195 1.00 97.56 202 LEU A N 1
ATOM 1686 C CA . LEU A 1 202 ? 19.787 -8.433 -27.285 1.00 97.56 202 LEU A CA 1
ATOM 1687 C C . LEU A 1 202 ? 20.772 -7.976 -28.376 1.00 97.56 202 LEU A C 1
ATOM 1689 O O . LEU A 1 202 ? 21.485 -8.800 -28.950 1.00 97.56 202 LEU A O 1
ATOM 1693 N N . GLU A 1 203 ? 20.799 -6.681 -28.693 1.00 97.19 203 GLU A N 1
ATOM 1694 C CA . GLU A 1 203 ? 21.761 -6.090 -29.629 1.00 97.19 203 GLU A CA 1
ATOM 1695 C C . GLU A 1 203 ? 23.189 -6.154 -29.078 1.00 97.19 203 GLU A C 1
ATOM 1697 O O . GLU A 1 203 ? 24.082 -6.600 -29.796 1.00 97.19 203 GLU A O 1
ATOM 1702 N N . ASP A 1 204 ? 23.383 -5.835 -27.798 1.00 97.12 204 ASP A N 1
ATOM 1703 C CA . ASP A 1 204 ? 24.666 -5.931 -27.100 1.00 97.12 204 ASP A CA 1
ATOM 1704 C C . ASP A 1 204 ? 25.176 -7.383 -27.076 1.00 97.12 204 ASP A C 1
ATOM 1706 O O . ASP A 1 204 ? 26.340 -7.643 -27.378 1.00 97.12 204 ASP A O 1
ATOM 1710 N N . GLU A 1 205 ? 24.301 -8.361 -26.817 1.00 97.38 205 GLU A N 1
ATOM 1711 C CA . GLU A 1 205 ? 24.641 -9.788 -26.893 1.00 97.38 205 GLU A CA 1
ATOM 1712 C C . GLU A 1 205 ? 25.039 -10.222 -28.313 1.00 97.38 205 GLU A C 1
ATOM 1714 O O . GLU A 1 205 ? 25.982 -10.999 -28.499 1.00 97.38 205 GLU A O 1
ATOM 1719 N N . ARG A 1 206 ? 24.328 -9.740 -29.342 1.00 96.94 206 ARG A N 1
ATOM 1720 C CA . ARG A 1 206 ? 24.667 -10.013 -30.750 1.00 96.94 206 ARG A CA 1
ATOM 1721 C C . ARG A 1 206 ? 26.004 -9.388 -31.128 1.00 96.94 206 ARG A C 1
ATOM 1723 O O . ARG A 1 206 ? 26.801 -10.037 -31.805 1.00 96.94 206 ARG A O 1
ATOM 1730 N N . TYR A 1 207 ? 26.242 -8.159 -30.687 1.00 96.75 207 TYR A N 1
ATOM 1731 C CA . TYR A 1 207 ? 27.478 -7.431 -30.924 1.00 96.75 207 TYR A CA 1
ATOM 1732 C C . TYR A 1 207 ? 28.665 -8.101 -30.224 1.00 96.75 207 TYR A C 1
ATOM 1734 O O . TYR A 1 207 ? 29.670 -8.371 -30.875 1.00 96.75 207 TYR A O 1
ATOM 1742 N N . GLY A 1 208 ? 28.519 -8.492 -28.954 1.00 95.69 208 GLY A N 1
ATOM 1743 C CA . GLY A 1 208 ? 29.530 -9.252 -28.214 1.00 95.69 208 GLY A CA 1
ATOM 1744 C C . GLY A 1 208 ? 29.912 -10.550 -28.926 1.00 95.69 208 GLY A C 1
ATOM 1745 O O . GLY A 1 208 ? 31.085 -10.783 -29.201 1.00 95.69 208 GLY A O 1
ATOM 1746 N N . LYS A 1 209 ? 28.922 -11.333 -29.381 1.00 96.12 209 LYS A N 1
ATOM 1747 C CA . LYS A 1 209 ? 29.174 -12.542 -30.189 1.00 96.12 209 LYS A CA 1
ATOM 1748 C C . LYS A 1 209 ? 29.895 -12.250 -31.508 1.00 96.12 209 LYS A C 1
ATOM 1750 O O . LYS A 1 209 ? 30.661 -13.088 -31.983 1.00 96.12 209 LYS A O 1
ATOM 1755 N N . ALA A 1 210 ? 29.624 -11.110 -32.144 1.00 95.31 210 ALA A N 1
ATOM 1756 C CA . ALA A 1 210 ? 30.316 -10.706 -33.365 1.00 95.31 210 ALA A CA 1
ATOM 1757 C C . ALA A 1 210 ? 31.780 -10.337 -33.082 1.00 95.31 210 ALA A C 1
ATOM 1759 O O . ALA A 1 210 ? 32.661 -10.782 -33.819 1.00 95.31 210 ALA A O 1
ATOM 1760 N N . LEU A 1 211 ? 32.045 -9.607 -31.993 1.00 94.38 211 LEU A N 1
ATOM 1761 C CA . LEU A 1 211 ? 33.402 -9.290 -31.545 1.00 94.38 211 LEU A CA 1
ATOM 1762 C C . LEU A 1 211 ? 34.185 -10.554 -31.187 1.00 94.38 211 LEU A C 1
ATOM 1764 O O . LEU A 1 211 ? 35.308 -10.722 -31.660 1.00 94.38 211 LEU A O 1
ATOM 1768 N N . ASP A 1 212 ? 33.579 -11.488 -30.453 1.00 93.44 212 ASP A N 1
ATOM 1769 C CA . ASP A 1 212 ? 34.220 -12.759 -30.108 1.00 93.44 212 ASP A CA 1
ATOM 1770 C C . ASP A 1 212 ? 34.646 -13.529 -31.366 1.00 93.44 212 ASP A C 1
ATOM 1772 O O . ASP A 1 212 ? 35.752 -14.060 -31.442 1.00 93.44 212 ASP A O 1
ATOM 1776 N N . ARG A 1 213 ? 33.816 -13.536 -32.415 1.00 92.31 213 ARG A N 1
ATOM 1777 C CA . ARG A 1 213 ? 34.174 -14.163 -33.700 1.00 92.31 213 ARG A CA 1
ATOM 1778 C C . ARG A 1 213 ? 35.321 -13.452 -34.419 1.00 92.31 213 ARG A C 1
ATOM 1780 O O . ARG A 1 213 ? 36.065 -14.114 -35.140 1.00 92.31 213 ARG A O 1
ATOM 1787 N N . MET A 1 214 ? 35.455 -12.135 -34.263 1.00 90.31 214 MET A N 1
ATOM 1788 C CA . MET A 1 214 ? 36.540 -11.363 -34.874 1.00 90.31 214 MET A CA 1
ATOM 1789 C C . MET A 1 214 ? 37.872 -11.571 -34.144 1.00 90.31 214 MET A C 1
ATOM 1791 O O . MET A 1 214 ? 38.890 -11.756 -34.805 1.00 90.31 214 MET A O 1
ATOM 1795 N N . PHE A 1 215 ? 37.868 -11.597 -32.808 1.00 89.06 215 PHE A N 1
ATOM 1796 C CA . PHE A 1 215 ? 39.090 -11.720 -32.002 1.00 89.06 215 PHE A CA 1
ATOM 1797 C C . PHE A 1 215 ? 39.526 -13.169 -31.744 1.00 89.06 215 PHE A C 1
ATOM 1799 O O . PHE A 1 215 ? 40.724 -13.442 -31.691 1.00 89.06 215 PHE A O 1
ATOM 1806 N N . PHE A 1 216 ? 38.585 -14.114 -31.632 1.00 77.81 216 PHE A N 1
ATOM 1807 C CA . PHE A 1 216 ? 38.866 -15.542 -31.424 1.00 77.81 216 PHE A CA 1
ATOM 1808 C C . PHE A 1 216 ? 38.777 -16.374 -32.704 1.00 77.81 216 PHE A C 1
ATOM 1810 O O . PHE A 1 216 ? 38.788 -17.608 -32.641 1.00 77.81 216 PHE A O 1
ATOM 1817 N N . ARG A 1 217 ? 38.759 -15.735 -33.885 1.00 64.81 217 ARG A N 1
ATOM 1818 C CA . ARG A 1 217 ? 39.198 -16.402 -35.114 1.00 64.81 217 ARG A CA 1
ATOM 1819 C C . ARG A 1 217 ? 40.642 -16.807 -34.872 1.00 64.81 217 ARG A C 1
ATOM 1821 O O . ARG A 1 217 ? 41.544 -15.979 -34.957 1.00 64.81 217 ARG A O 1
ATOM 1828 N N . LYS A 1 218 ? 40.813 -18.069 -34.463 1.00 59.50 218 LYS A N 1
ATOM 1829 C CA . LYS A 1 218 ? 42.089 -18.752 -34.306 1.00 59.50 218 LYS A CA 1
ATOM 1830 C C . LYS A 1 218 ? 43.048 -18.161 -35.335 1.00 59.50 218 LYS A C 1
ATOM 1832 O O . LYS A 1 218 ? 42.844 -18.322 -36.536 1.00 59.50 218 LYS A O 1
ATOM 1837 N N . LYS A 1 219 ? 44.125 -17.536 -34.848 1.00 56.62 219 LYS A N 1
ATOM 1838 C CA . LYS A 1 219 ? 45.437 -17.863 -35.396 1.00 56.62 219 LYS A CA 1
ATOM 1839 C C . LYS A 1 219 ? 45.453 -19.388 -35.394 1.00 56.62 219 LYS A C 1
ATOM 1841 O O . LYS A 1 219 ? 45.776 -20.002 -34.380 1.00 56.62 219 LYS A O 1
ATOM 1846 N N . GLU A 1 220 ? 44.995 -20.005 -36.480 1.00 59.44 220 GLU A N 1
ATOM 1847 C CA . GLU A 1 220 ? 45.589 -21.245 -36.923 1.00 59.44 220 GLU A CA 1
ATOM 1848 C C . GLU A 1 220 ? 47.045 -20.852 -37.030 1.00 59.44 220 GLU A C 1
ATOM 1850 O O . GLU A 1 220 ? 47.462 -20.144 -37.947 1.00 59.44 220 GLU A O 1
ATOM 1855 N N . ALA A 1 221 ? 47.764 -21.106 -35.938 1.00 55.22 221 ALA A N 1
ATOM 1856 C CA . ALA A 1 221 ? 49.190 -21.046 -35.942 1.00 55.22 221 ALA A CA 1
ATOM 1857 C C . ALA A 1 221 ? 49.539 -21.956 -37.107 1.00 55.22 221 ALA A C 1
ATOM 1859 O O . ALA A 1 221 ? 49.385 -23.173 -37.011 1.00 55.22 221 ALA A O 1
ATOM 1860 N N . GLN A 1 222 ? 49.934 -21.357 -38.232 1.00 54.31 222 GLN A N 1
ATOM 1861 C CA . GLN A 1 222 ? 50.899 -22.009 -39.082 1.00 54.31 222 GLN A CA 1
ATOM 1862 C C . GLN A 1 222 ? 51.940 -22.502 -38.093 1.00 54.31 222 GLN A C 1
ATOM 1864 O O . GLN A 1 222 ? 52.558 -21.698 -37.385 1.00 54.31 222 GLN A O 1
ATOM 1869 N N . VAL A 1 223 ? 51.983 -23.821 -37.935 1.00 52.06 223 VAL A N 1
ATOM 1870 C CA . VAL A 1 223 ? 52.988 -24.521 -37.157 1.00 52.06 223 VAL A CA 1
ATOM 1871 C C . VAL A 1 223 ? 54.278 -24.278 -37.925 1.00 52.06 223 VAL A C 1
ATOM 1873 O O . VAL A 1 223 ? 54.727 -25.095 -38.714 1.00 52.06 223 VAL A O 1
ATOM 1876 N N . VAL A 1 224 ? 54.815 -23.070 -37.799 1.00 58.81 224 VAL A N 1
ATOM 1877 C CA . VAL A 1 224 ? 56.197 -22.799 -38.123 1.00 58.81 224 VAL A CA 1
ATOM 1878 C C . VAL A 1 224 ? 56.921 -23.519 -37.007 1.00 58.81 224 VAL A C 1
ATOM 1880 O O . VAL A 1 224 ? 56.767 -23.183 -35.837 1.00 58.81 224 VAL A O 1
ATOM 1883 N N . GLU A 1 225 ? 57.585 -24.604 -37.363 1.00 57.22 225 GLU A N 1
ATOM 1884 C CA . GLU A 1 225 ? 58.344 -25.453 -36.463 1.00 57.22 225 GLU A CA 1
ATOM 1885 C C . GLU A 1 225 ? 59.495 -24.626 -35.870 1.00 57.22 225 GLU A C 1
ATOM 1887 O O . GLU A 1 225 ? 60.607 -24.563 -36.393 1.00 57.22 225 GLU A O 1
ATOM 1892 N N . TYR A 1 226 ? 59.213 -23.883 -34.800 1.00 57.44 226 TYR A N 1
ATOM 1893 C CA . TYR A 1 226 ? 60.236 -23.153 -34.071 1.00 57.44 226 TYR A CA 1
ATOM 1894 C C . TYR A 1 226 ? 61.033 -24.184 -33.275 1.00 57.44 226 TYR A C 1
ATOM 1896 O O . TYR A 1 226 ? 60.513 -24.787 -32.332 1.00 57.44 226 TYR A O 1
ATOM 1904 N N . LYS A 1 227 ? 62.306 -24.372 -33.644 1.00 61.69 227 LYS A N 1
ATOM 1905 C CA . LYS A 1 227 ? 63.299 -25.051 -32.804 1.00 61.69 227 LYS A CA 1
ATOM 1906 C C . LYS A 1 227 ? 63.174 -24.525 -31.376 1.00 61.69 227 LYS A C 1
ATOM 1908 O O . LYS A 1 227 ? 63.321 -23.329 -31.128 1.00 61.69 227 LYS A O 1
ATOM 1913 N N . ILE A 1 228 ? 62.879 -25.440 -30.459 1.00 52.94 228 ILE A N 1
ATOM 1914 C CA . ILE A 1 228 ? 62.692 -25.177 -29.037 1.00 52.94 228 ILE A CA 1
ATOM 1915 C C . ILE A 1 228 ? 64.006 -24.613 -28.485 1.00 52.94 228 ILE A C 1
ATOM 1917 O O . ILE A 1 228 ? 64.963 -25.348 -28.258 1.00 52.94 228 ILE A O 1
ATOM 1921 N N . ILE A 1 229 ? 64.054 -23.298 -28.275 1.00 56.97 229 ILE A N 1
ATOM 1922 C CA . ILE A 1 229 ? 65.042 -22.682 -27.390 1.00 56.97 229 ILE A CA 1
ATOM 1923 C C . ILE A 1 229 ? 64.495 -22.853 -25.964 1.00 56.97 229 ILE A C 1
ATOM 1925 O O . ILE A 1 229 ? 63.353 -22.450 -25.713 1.00 56.97 229 ILE A O 1
ATOM 1929 N N . PRO A 1 230 ? 65.251 -23.461 -25.032 1.00 48.72 230 PRO A N 1
ATOM 1930 C CA . PRO A 1 230 ? 64.792 -23.688 -23.666 1.00 48.72 230 PRO A CA 1
ATOM 1931 C C . PRO A 1 230 ? 64.439 -22.358 -22.991 1.00 48.72 230 PRO A C 1
ATOM 1933 O O . PRO A 1 230 ? 65.277 -21.470 -22.825 1.00 48.72 230 PRO A O 1
ATOM 1936 N N . LYS A 1 231 ? 63.164 -22.218 -22.612 1.00 47.44 231 LYS A N 1
ATOM 1937 C CA . LYS A 1 231 ? 62.666 -21.090 -21.823 1.00 47.44 231 LYS A CA 1
ATOM 1938 C C . LYS A 1 231 ? 63.223 -21.190 -20.406 1.00 47.44 231 LYS A C 1
ATOM 1940 O O . LYS A 1 231 ? 62.878 -22.106 -19.667 1.00 47.44 231 LYS A O 1
ATOM 1945 N N . LYS A 1 232 ? 64.046 -20.209 -20.032 1.00 53.06 232 LYS A N 1
ATOM 1946 C CA . LYS A 1 232 ? 64.338 -19.877 -18.635 1.00 53.06 232 LYS A CA 1
ATOM 1947 C C . LYS A 1 232 ? 63.029 -19.546 -17.916 1.00 53.06 232 LYS A C 1
ATOM 1949 O O . LYS A 1 232 ? 62.208 -18.795 -18.443 1.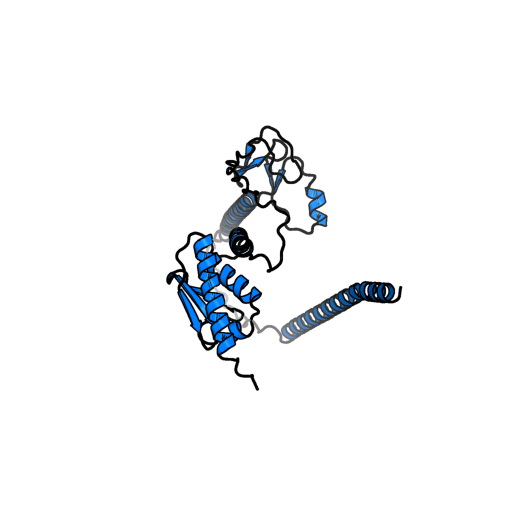00 53.06 232 LYS A O 1
ATOM 1954 N N . GLU A 1 233 ? 62.863 -20.121 -16.733 1.00 49.47 233 GLU A N 1
ATOM 1955 C CA . GLU A 1 233 ? 61.753 -19.887 -15.814 1.00 49.47 233 GLU A CA 1
ATOM 1956 C C . GLU A 1 233 ? 61.620 -18.390 -15.510 1.00 49.47 233 GLU A C 1
ATOM 1958 O O . GLU A 1 233 ? 62.482 -17.796 -14.867 1.00 49.47 233 GLU A O 1
ATOM 1963 N N . THR A 1 234 ? 60.541 -17.766 -15.981 1.00 51.22 234 THR A N 1
ATOM 1964 C CA . THR A 1 234 ? 60.153 -16.422 -15.556 1.00 51.22 234 THR A CA 1
ATOM 1965 C C . THR A 1 234 ? 59.081 -16.513 -14.477 1.00 51.22 234 THR A C 1
ATOM 1967 O O . THR A 1 234 ? 57.912 -16.794 -14.726 1.00 51.22 234 THR A O 1
ATOM 1970 N N . GLU A 1 235 ? 59.577 -16.344 -13.257 1.00 52.81 235 GLU A N 1
ATOM 1971 C CA . GLU A 1 235 ? 59.014 -15.676 -12.083 1.00 52.81 235 GLU A CA 1
ATOM 1972 C C . GLU A 1 235 ? 57.486 -15.614 -11.895 1.00 52.81 235 GLU A C 1
ATOM 1974 O O . GLU A 1 235 ? 56.709 -15.008 -12.635 1.00 52.81 235 GLU A O 1
ATOM 1979 N N . ARG A 1 236 ? 57.097 -16.196 -10.754 1.00 51.25 236 ARG A N 1
ATOM 1980 C CA . ARG A 1 236 ? 55.819 -16.069 -10.054 1.00 51.25 236 ARG A CA 1
ATOM 1981 C C . ARG A 1 236 ? 55.361 -14.609 -9.978 1.00 51.25 236 ARG A C 1
ATOM 1983 O O . ARG A 1 236 ? 56.091 -13.757 -9.484 1.00 51.25 236 ARG A O 1
ATOM 1990 N N . LYS A 1 237 ? 54.097 -14.367 -10.344 1.00 48.81 237 LYS A N 1
ATOM 1991 C CA . LYS A 1 237 ? 53.366 -13.123 -10.053 1.00 48.81 237 LYS A CA 1
ATOM 1992 C C . LYS A 1 237 ? 53.512 -12.782 -8.566 1.00 48.81 237 LYS A C 1
ATOM 1994 O O . LYS A 1 237 ? 52.980 -13.493 -7.711 1.00 48.81 237 LYS A O 1
ATOM 1999 N N . SER A 1 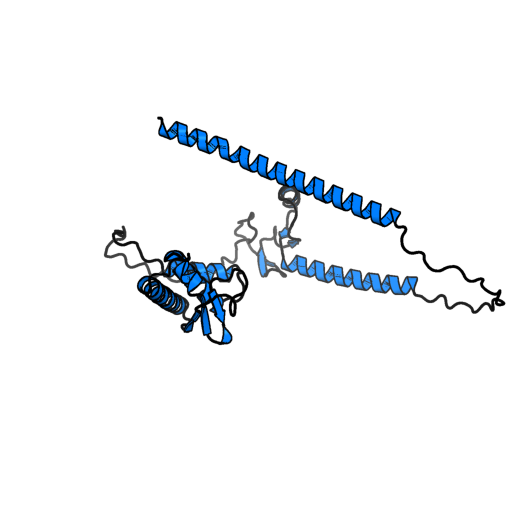238 ? 54.266 -11.727 -8.277 1.00 61.56 238 SER A N 1
ATOM 2000 C CA . SER A 1 238 ? 54.431 -11.173 -6.941 1.00 61.56 238 SER A CA 1
ATOM 2001 C C . SER A 1 238 ? 53.076 -10.708 -6.409 1.00 61.56 238 SER A C 1
ATOM 2003 O O . SER A 1 238 ? 52.227 -10.194 -7.142 1.00 61.56 238 SER A O 1
ATOM 2005 N N . LYS A 1 239 ? 52.851 -10.949 -5.113 1.00 59.69 239 LYS A N 1
ATOM 2006 C CA . LYS A 1 239 ? 51.720 -10.381 -4.374 1.00 59.69 239 LYS A CA 1
ATOM 2007 C C . LYS A 1 239 ? 51.713 -8.857 -4.584 1.00 59.69 239 LYS A C 1
ATOM 2009 O O . LYS A 1 239 ? 52.800 -8.283 -4.631 1.00 59.69 239 LYS A O 1
ATOM 2014 N N . PRO A 1 240 ? 50.533 -8.217 -4.693 1.00 57.81 240 PRO A N 1
ATOM 2015 C CA . PRO A 1 240 ? 50.456 -6.765 -4.795 1.00 57.81 240 PRO A CA 1
ATOM 2016 C C . PRO A 1 240 ? 51.228 -6.145 -3.633 1.00 57.81 240 PRO A C 1
ATOM 2018 O O . PRO A 1 240 ? 51.055 -6.566 -2.484 1.00 57.81 240 PRO A O 1
ATOM 2021 N N . ASP A 1 241 ? 52.110 -5.212 -3.985 1.00 72.25 241 ASP A N 1
ATOM 2022 C CA . ASP A 1 241 ? 52.999 -4.497 -3.081 1.00 72.25 241 ASP A CA 1
ATOM 2023 C C . ASP A 1 241 ? 52.192 -3.937 -1.901 1.00 72.25 241 ASP A C 1
ATOM 2025 O O . ASP A 1 241 ? 51.089 -3.406 -2.072 1.00 72.25 241 ASP A O 1
ATOM 2029 N N . ASN A 1 242 ? 52.720 -4.097 -0.688 1.00 80.00 242 ASN A N 1
ATOM 2030 C CA . ASN A 1 242 ? 52.064 -3.666 0.547 1.00 80.00 242 ASN A CA 1
ATOM 2031 C C . ASN A 1 242 ? 51.729 -2.160 0.491 1.00 80.00 242 ASN A C 1
ATOM 2033 O O . ASN A 1 242 ? 50.701 -1.717 1.002 1.00 80.00 242 ASN A O 1
ATOM 2037 N N . LEU A 1 243 ? 52.537 -1.409 -0.263 1.00 82.62 243 LEU A N 1
ATOM 2038 C CA . LEU A 1 243 ? 52.362 0.011 -0.540 1.00 82.62 243 LEU A CA 1
ATOM 2039 C C . LEU A 1 243 ? 51.065 0.339 -1.302 1.00 82.62 243 LEU A C 1
ATOM 2041 O O . LEU A 1 243 ? 50.461 1.388 -1.084 1.00 82.62 243 LEU A O 1
ATOM 2045 N N . GLU A 1 244 ? 50.607 -0.535 -2.201 1.00 83.38 244 GLU A N 1
ATOM 2046 C CA . GLU A 1 244 ? 49.382 -0.296 -2.971 1.00 83.38 244 GLU A CA 1
ATOM 2047 C C . GLU A 1 244 ? 48.127 -0.560 -2.130 1.00 83.38 244 GLU A C 1
ATOM 2049 O O . GLU A 1 244 ? 47.141 0.171 -2.234 1.00 83.38 244 GLU A O 1
ATOM 2054 N N . ARG A 1 245 ? 48.192 -1.528 -1.204 1.00 83.44 245 ARG A N 1
ATOM 2055 C CA . ARG A 1 245 ? 47.122 -1.754 -0.218 1.00 83.44 245 ARG A CA 1
ATOM 2056 C C . ARG A 1 245 ? 46.973 -0.579 0.744 1.00 83.44 245 ARG A C 1
ATOM 2058 O O . ARG A 1 245 ? 45.846 -0.176 1.022 1.00 83.44 245 ARG A O 1
ATOM 2065 N N . GLU A 1 246 ? 48.079 0.001 1.205 1.00 90.62 246 GLU A N 1
ATOM 2066 C CA . GLU A 1 246 ? 48.045 1.186 2.070 1.00 90.62 246 GLU A CA 1
ATOM 2067 C C . GLU A 1 246 ? 47.435 2.403 1.363 1.00 90.62 246 GLU A C 1
ATOM 2069 O O . GLU A 1 246 ? 46.607 3.101 1.951 1.00 90.62 246 GLU A O 1
ATOM 2074 N N . ARG A 1 247 ? 47.750 2.624 0.077 1.00 90.62 247 ARG A N 1
ATOM 2075 C CA . ARG A 1 247 ? 47.139 3.714 -0.710 1.00 90.62 247 ARG A CA 1
ATOM 2076 C C . ARG A 1 247 ? 45.629 3.552 -0.871 1.00 90.62 247 ARG A C 1
ATOM 2078 O O . ARG A 1 247 ? 44.909 4.547 -0.819 1.00 90.62 247 ARG A O 1
ATOM 2085 N N . ILE A 1 248 ? 45.147 2.326 -1.078 1.00 85.75 248 ILE A N 1
ATOM 2086 C CA . ILE A 1 248 ? 43.706 2.048 -1.184 1.00 85.75 248 ILE A CA 1
ATOM 2087 C C . ILE A 1 248 ? 43.018 2.340 0.156 1.00 85.75 248 ILE A C 1
ATOM 2089 O O . ILE A 1 248 ? 42.030 3.068 0.188 1.00 85.75 248 ILE A O 1
ATOM 2093 N N . HIS A 1 249 ? 43.595 1.877 1.268 1.00 90.62 249 HIS A N 1
ATOM 2094 C CA . HIS A 1 249 ? 43.038 2.115 2.600 1.00 90.62 249 HIS A CA 1
ATOM 2095 C C . HIS A 1 249 ? 42.995 3.610 2.971 1.00 90.62 249 HIS A C 1
ATOM 2097 O O . HIS A 1 249 ? 42.027 4.076 3.571 1.00 90.62 249 HIS A O 1
ATOM 2103 N N . GLN A 1 250 ? 44.016 4.389 2.596 1.00 95.50 250 GLN A N 1
ATOM 2104 C CA . GLN A 1 250 ? 44.027 5.841 2.820 1.00 95.50 250 GLN A CA 1
ATOM 2105 C C . GLN A 1 250 ? 42.917 6.558 2.039 1.00 95.50 250 GLN A C 1
ATOM 2107 O O . GLN A 1 250 ? 42.236 7.416 2.603 1.00 95.50 250 GLN A O 1
ATOM 2112 N N . LYS A 1 251 ? 42.686 6.172 0.776 1.00 94.50 251 LYS A N 1
ATOM 2113 C CA . LYS A 1 251 ? 41.590 6.727 -0.035 1.00 94.50 251 LYS A CA 1
ATOM 2114 C C . LYS A 1 251 ? 40.218 6.409 0.557 1.00 94.50 251 LYS A C 1
ATOM 2116 O O . LYS A 1 251 ? 39.358 7.287 0.597 1.00 94.50 251 LYS A O 1
ATOM 2121 N N . ASP A 1 252 ? 40.019 5.192 1.056 1.00 92.06 252 ASP A N 1
ATOM 2122 C CA . ASP A 1 252 ? 38.747 4.793 1.663 1.00 92.06 252 ASP A CA 1
ATOM 2123 C C . ASP A 1 252 ? 38.437 5.590 2.942 1.00 92.06 252 ASP A C 1
ATOM 2125 O O . ASP A 1 252 ? 37.291 5.990 3.168 1.00 92.06 252 ASP A O 1
ATOM 2129 N N . GLU A 1 253 ? 39.445 5.881 3.770 1.00 95.75 253 GLU A N 1
ATOM 2130 C CA . GLU A 1 253 ? 39.265 6.716 4.965 1.00 95.75 253 GLU A CA 1
ATOM 2131 C C . GLU A 1 253 ? 38.976 8.189 4.623 1.00 95.75 253 GLU A C 1
ATOM 2133 O O . GLU A 1 253 ? 38.134 8.821 5.270 1.00 95.75 253 GLU A O 1
ATOM 2138 N N . GLU A 1 254 ? 39.582 8.732 3.564 1.00 96.38 254 GLU A N 1
ATOM 2139 C CA . GLU A 1 254 ? 39.291 10.087 3.076 1.00 96.38 254 GLU A CA 1
ATOM 2140 C C . GLU A 1 254 ? 37.846 10.216 2.550 1.00 96.38 254 GLU A C 1
ATOM 2142 O O . GLU A 1 254 ? 37.131 11.176 2.871 1.00 96.38 254 GLU A O 1
ATOM 2147 N N . ILE A 1 255 ? 37.358 9.199 1.829 1.00 93.06 255 ILE A N 1
ATOM 2148 C CA . ILE A 1 255 ? 35.964 9.121 1.362 1.00 93.06 255 ILE A CA 1
ATOM 2149 C C . ILE A 1 255 ? 34.990 9.048 2.549 1.00 93.06 255 ILE A C 1
ATOM 2151 O O . ILE A 1 255 ? 33.979 9.753 2.588 1.00 93.06 255 ILE A O 1
ATOM 2155 N N . LYS A 1 256 ? 35.289 8.237 3.571 1.00 93.94 256 LYS A N 1
ATOM 2156 C CA . LYS A 1 256 ? 34.446 8.164 4.778 1.00 93.94 256 LYS A CA 1
ATOM 2157 C C . LYS A 1 256 ? 34.407 9.488 5.541 1.00 93.94 256 LYS A C 1
ATOM 2159 O O . LYS A 1 256 ? 33.364 9.827 6.106 1.00 93.94 256 LYS A O 1
ATOM 2164 N N . LYS A 1 257 ? 35.519 10.227 5.588 1.00 96.88 257 LYS A N 1
ATOM 2165 C CA . LYS A 1 257 ? 35.594 11.530 6.261 1.00 96.88 257 LYS A CA 1
ATOM 2166 C C . LYS A 1 257 ? 34.720 12.570 5.556 1.00 96.88 257 LYS A C 1
ATOM 2168 O O . LYS A 1 257 ? 33.868 13.180 6.202 1.00 96.88 257 LYS A O 1
ATOM 2173 N N . THR A 1 258 ? 34.852 12.696 4.237 1.00 92.88 258 THR A N 1
ATOM 2174 C CA . THR A 1 258 ? 34.049 13.633 3.429 1.00 92.88 258 THR A CA 1
ATOM 2175 C C . THR A 1 258 ? 32.545 13.337 3.507 1.00 92.88 258 THR A C 1
ATOM 2177 O O . THR A 1 258 ? 31.735 14.258 3.632 1.00 92.88 258 THR A O 1
ATOM 2180 N N . LEU A 1 259 ? 32.150 12.058 3.546 1.00 92.19 259 LEU A N 1
ATOM 2181 C CA . LEU A 1 259 ? 30.754 11.657 3.765 1.00 92.19 259 LEU A CA 1
ATOM 2182 C C . LEU A 1 259 ? 30.208 12.096 5.135 1.00 92.19 259 LEU A C 1
ATOM 2184 O O . LEU A 1 259 ? 29.074 12.580 5.217 1.00 92.19 259 LEU A O 1
ATOM 2188 N N . ARG A 1 260 ? 30.995 11.965 6.215 1.00 94.69 260 ARG A N 1
ATOM 2189 C CA . ARG A 1 260 ? 30.579 12.413 7.559 1.00 94.69 260 ARG A CA 1
ATOM 2190 C C . ARG A 1 260 ? 30.388 13.927 7.617 1.00 94.69 260 ARG A C 1
ATOM 2192 O O . ARG A 1 260 ? 29.361 14.379 8.125 1.00 94.69 260 ARG A O 1
ATOM 2199 N N . GLU A 1 261 ? 31.317 14.692 7.049 1.00 95.69 261 GLU A N 1
ATOM 2200 C CA . GLU A 1 261 ? 31.239 16.159 6.994 1.00 95.69 261 GLU A CA 1
ATOM 2201 C C . GLU A 1 261 ? 30.004 16.632 6.200 1.00 95.69 261 GLU A C 1
ATOM 2203 O O . GLU A 1 261 ? 29.270 17.524 6.639 1.00 95.69 261 GLU A O 1
ATOM 2208 N N . GLY A 1 262 ? 29.694 15.976 5.075 1.00 92.31 262 GLY A N 1
ATOM 2209 C CA . GLY A 1 262 ? 28.489 16.255 4.287 1.00 92.31 262 GLY A CA 1
ATOM 2210 C C . GLY A 1 262 ? 27.185 16.005 5.058 1.00 92.31 262 GLY A C 1
ATOM 2211 O O . GLY A 1 262 ? 26.264 16.832 5.030 1.00 92.31 262 GLY A O 1
ATOM 2212 N N . LEU A 1 263 ? 27.111 14.896 5.802 1.00 93.06 263 LEU A N 1
ATOM 2213 C CA . LEU A 1 263 ? 25.957 14.566 6.644 1.00 93.06 263 LEU A CA 1
ATOM 2214 C C . LEU A 1 263 ? 25.771 15.565 7.795 1.00 93.06 263 LEU A C 1
ATOM 2216 O O . LEU A 1 263 ? 24.637 15.943 8.112 1.00 93.06 263 LEU A O 1
ATOM 2220 N N . GLU A 1 264 ? 26.862 16.026 8.405 1.00 94.88 264 GLU A N 1
ATOM 2221 C CA . GLU A 1 264 ? 26.821 17.020 9.477 1.00 94.88 264 GLU A CA 1
ATOM 2222 C C . GLU A 1 264 ? 26.340 18.386 8.964 1.00 94.88 264 GLU A C 1
ATOM 2224 O O . GLU A 1 264 ? 25.418 18.984 9.536 1.00 94.88 264 GLU A O 1
ATOM 2229 N N . MET A 1 265 ? 26.842 18.823 7.807 1.00 89.88 265 MET A N 1
ATOM 2230 C CA . MET A 1 265 ? 26.375 20.038 7.131 1.00 89.88 265 MET A CA 1
ATOM 2231 C C . MET A 1 265 ? 24.882 19.977 6.784 1.00 89.88 265 MET A C 1
ATOM 2233 O O . MET A 1 265 ? 24.152 20.962 6.962 1.00 89.88 265 MET A O 1
ATOM 2237 N N . HIS A 1 266 ? 24.384 18.818 6.344 1.00 89.12 266 HIS A N 1
ATOM 2238 C CA . HIS A 1 266 ? 22.959 18.620 6.085 1.00 89.12 266 HIS A CA 1
ATOM 2239 C C . HIS A 1 266 ? 22.114 18.716 7.373 1.00 89.12 266 HIS A C 1
ATOM 2241 O O . HIS A 1 266 ? 21.070 19.382 7.390 1.00 89.12 266 HIS A O 1
ATOM 2247 N N . ARG A 1 267 ? 22.581 18.134 8.490 1.00 90.31 267 ARG A N 1
ATOM 2248 C CA . ARG A 1 267 ? 21.919 18.249 9.806 1.00 90.31 267 ARG A CA 1
ATOM 2249 C C . ARG A 1 267 ? 21.856 19.700 10.294 1.00 90.31 267 ARG A C 1
ATOM 2251 O O . ARG A 1 267 ? 20.800 20.135 10.765 1.00 90.31 267 ARG A O 1
ATOM 2258 N N . LEU A 1 268 ? 22.935 20.470 10.139 1.00 89.12 268 LEU A N 1
ATOM 2259 C CA . LEU A 1 268 ? 22.978 21.890 10.513 1.00 89.12 268 LEU A CA 1
ATOM 2260 C C . LEU A 1 268 ? 22.007 22.738 9.677 1.00 89.12 268 LEU A C 1
ATOM 2262 O O . LEU A 1 268 ? 21.260 23.549 10.235 1.00 89.12 268 LEU A O 1
ATOM 2266 N N . LYS A 1 269 ? 21.929 22.503 8.358 1.00 87.25 269 LYS A N 1
ATOM 2267 C CA . LYS A 1 269 ? 20.943 23.161 7.479 1.00 87.25 269 LYS A CA 1
ATOM 2268 C C . LYS A 1 269 ? 19.501 22.854 7.904 1.00 87.25 269 LYS A C 1
ATOM 2270 O O . LYS A 1 269 ? 18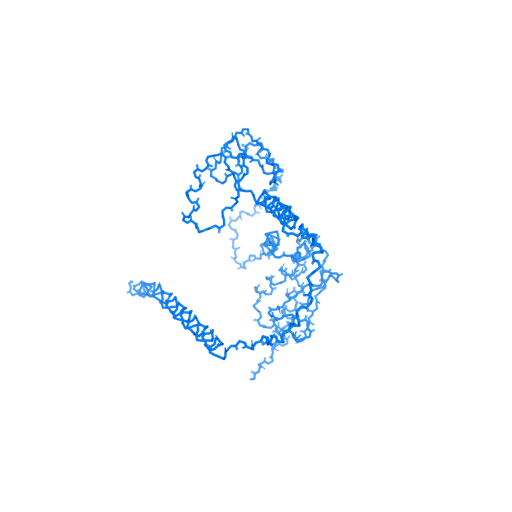.673 23.766 7.953 1.00 87.25 269 LYS A O 1
ATOM 2275 N N . LYS A 1 270 ? 19.203 21.604 8.284 1.00 82.94 270 LYS A N 1
ATOM 2276 C CA . LYS A 1 270 ? 17.869 21.197 8.765 1.00 82.94 270 LYS A CA 1
ATOM 2277 C C . LYS A 1 270 ? 17.492 21.880 10.088 1.00 82.94 270 LYS A C 1
ATOM 2279 O O . LYS A 1 270 ? 16.335 22.260 10.260 1.00 82.94 270 LYS A O 1
ATOM 2284 N N . ARG A 1 271 ? 18.454 22.100 10.997 1.00 79.94 271 ARG A N 1
ATOM 2285 C CA . ARG A 1 271 ? 18.233 22.841 12.258 1.00 79.94 271 ARG A CA 1
ATOM 2286 C C . ARG A 1 271 ? 17.954 24.332 12.032 1.00 79.94 271 ARG A C 1
ATOM 2288 O O . ARG A 1 271 ? 17.079 24.879 12.698 1.00 79.94 271 ARG A O 1
ATOM 2295 N N . ARG A 1 272 ? 18.634 24.985 11.078 1.00 75.19 272 ARG A N 1
ATOM 2296 C CA . ARG A 1 272 ? 18.421 26.418 10.779 1.00 75.19 272 ARG A CA 1
ATOM 2297 C C . ARG A 1 272 ? 17.016 26.717 10.242 1.00 75.19 272 ARG A C 1
ATOM 2299 O O . ARG A 1 272 ? 16.431 27.718 10.639 1.00 75.19 272 ARG A O 1
ATOM 2306 N N . LYS A 1 273 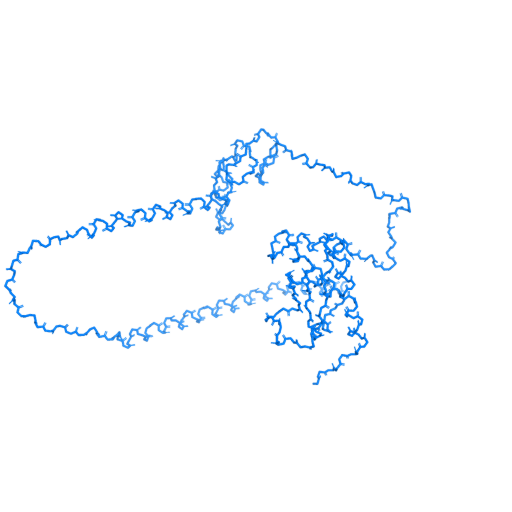? 16.431 25.827 9.430 1.00 71.94 273 LYS A N 1
ATOM 2307 C CA . LYS A 1 273 ? 15.076 26.015 8.870 1.00 71.94 273 LYS A CA 1
ATOM 2308 C C . LYS A 1 273 ? 13.939 25.966 9.903 1.00 71.94 273 LYS A C 1
ATOM 2310 O O . LYS A 1 273 ? 12.867 26.481 9.622 1.00 71.94 273 LYS A O 1
ATOM 2315 N N . LYS A 1 274 ? 14.151 25.380 11.089 1.00 66.88 274 LYS A N 1
ATOM 2316 C CA . LYS A 1 274 ? 13.100 25.239 12.120 1.00 66.88 274 LYS A CA 1
ATOM 2317 C C . LYS A 1 274 ? 13.017 26.405 13.113 1.00 66.88 274 LYS A C 1
ATOM 2319 O O . LYS A 1 274 ? 12.025 26.518 13.822 1.00 66.88 274 LYS A O 1
ATOM 2324 N N . ARG A 1 275 ? 14.031 27.275 13.175 1.00 63.28 275 ARG A N 1
ATOM 2325 C CA . ARG A 1 275 ? 14.070 28.397 14.130 1.00 63.28 275 ARG A CA 1
ATOM 2326 C C . ARG A 1 275 ? 13.113 29.569 13.840 1.00 63.28 275 ARG A C 1
ATOM 2328 O O . ARG A 1 275 ? 12.592 30.093 14.818 1.00 63.28 275 ARG A O 1
ATOM 2335 N N . PRO A 1 276 ? 12.819 29.980 12.587 1.00 61.62 276 PRO A N 1
ATOM 2336 C CA . PRO A 1 276 ? 11.934 31.130 12.378 1.00 61.62 276 PRO A CA 1
ATOM 2337 C C . PRO A 1 276 ? 10.476 30.838 12.763 1.00 61.62 276 PRO A C 1
ATOM 2339 O O . PRO A 1 276 ? 9.782 31.736 13.217 1.00 61.62 276 PRO A O 1
ATOM 2342 N N . ILE A 1 277 ? 10.027 29.580 12.670 1.00 67.06 277 ILE A N 1
ATOM 2343 C CA . ILE A 1 277 ? 8.646 29.196 13.013 1.00 67.06 277 ILE A CA 1
ATOM 2344 C C . ILE A 1 277 ? 8.399 29.327 14.523 1.00 67.06 277 ILE A C 1
ATOM 2346 O O . ILE A 1 277 ? 7.354 29.818 14.931 1.00 67.06 277 ILE A O 1
ATOM 2350 N N . LEU A 1 278 ? 9.373 28.956 15.360 1.00 66.50 278 LEU A N 1
ATOM 2351 C CA . LEU A 1 278 ? 9.210 29.016 16.815 1.00 66.50 278 LEU A CA 1
ATOM 2352 C C . LEU A 1 278 ? 9.133 30.464 17.333 1.00 66.50 278 LEU A C 1
ATOM 2354 O O . LEU A 1 278 ? 8.368 30.747 18.247 1.00 66.50 278 LEU A O 1
ATOM 2358 N N . ILE A 1 279 ? 9.895 31.383 16.726 1.00 75.06 279 ILE A N 1
ATOM 2359 C CA . ILE A 1 279 ? 9.878 32.810 17.090 1.00 75.06 279 ILE A CA 1
ATOM 2360 C C . ILE A 1 279 ? 8.539 33.452 16.696 1.00 75.06 279 ILE A C 1
ATOM 2362 O O . ILE A 1 279 ? 7.987 34.220 17.477 1.00 75.06 279 ILE A O 1
ATOM 2366 N N . ILE A 1 280 ? 7.983 33.096 15.531 1.00 76.75 280 ILE A N 1
ATOM 2367 C CA . ILE A 1 280 ? 6.668 33.591 15.092 1.00 76.75 280 ILE A CA 1
ATOM 2368 C C . ILE A 1 280 ? 5.552 33.090 16.022 1.00 76.75 280 ILE A C 1
ATOM 2370 O O . ILE A 1 280 ? 4.686 33.873 16.394 1.00 76.75 280 ILE A O 1
ATOM 2374 N N . VAL A 1 281 ? 5.590 31.823 16.454 1.00 76.44 281 VAL A N 1
ATOM 2375 C CA . VAL A 1 281 ? 4.587 31.267 17.384 1.00 76.44 281 VAL A CA 1
ATOM 2376 C C . VAL A 1 281 ? 4.652 31.933 18.764 1.00 76.44 281 VAL A C 1
ATOM 2378 O O . VAL A 1 281 ? 3.611 32.222 19.340 1.00 76.44 281 VAL A O 1
ATOM 2381 N N . ILE A 1 282 ? 5.849 32.228 19.284 1.00 81.38 282 ILE A N 1
ATOM 2382 C CA . ILE A 1 282 ? 5.993 32.935 20.569 1.00 81.38 282 ILE A CA 1
ATOM 2383 C C . ILE A 1 282 ? 5.489 34.382 20.463 1.00 81.38 282 ILE A C 1
ATOM 2385 O O . ILE A 1 282 ? 4.799 34.842 21.366 1.00 81.38 282 ILE A O 1
ATOM 2389 N N . LEU A 1 283 ? 5.771 35.088 19.361 1.00 83.38 283 LEU A N 1
ATOM 2390 C CA . LEU A 1 283 ? 5.254 36.446 19.145 1.00 83.38 283 LEU A CA 1
ATOM 2391 C C . LEU A 1 283 ? 3.721 36.481 19.029 1.00 83.38 283 LEU A C 1
ATOM 2393 O O . LEU A 1 283 ? 3.109 37.411 19.538 1.00 83.38 283 LEU A O 1
ATOM 2397 N N . PHE A 1 284 ? 3.100 35.457 18.431 1.00 79.88 284 PHE A N 1
ATOM 2398 C CA . PHE A 1 284 ? 1.638 35.320 18.365 1.00 79.88 284 PHE A CA 1
ATOM 2399 C C . PHE A 1 284 ? 0.969 34.965 19.702 1.00 79.88 284 PHE A C 1
ATOM 2401 O O . PHE A 1 284 ? -0.238 35.118 19.812 1.00 79.88 284 PHE A O 1
ATOM 2408 N N . LEU A 1 285 ? 1.715 34.470 20.695 1.00 79.31 285 LEU A N 1
ATOM 2409 C CA . LEU A 1 285 ? 1.184 34.162 22.031 1.00 79.31 285 LEU A CA 1
ATOM 2410 C C . LEU A 1 285 ? 1.307 35.337 23.015 1.00 79.31 285 LEU A C 1
ATOM 2412 O O . LEU A 1 285 ? 0.734 35.276 24.099 1.00 79.31 285 LEU A O 1
ATOM 2416 N N . ILE A 1 286 ? 2.090 36.365 22.671 1.00 88.31 286 ILE A N 1
ATOM 2417 C CA . ILE A 1 286 ? 2.310 37.561 23.504 1.00 88.31 286 ILE A CA 1
ATOM 2418 C C . ILE A 1 286 ? 1.424 38.741 23.049 1.00 88.31 286 ILE A C 1
ATOM 2420 O O . ILE A 1 286 ? 1.194 39.657 23.837 1.00 88.31 286 ILE A O 1
ATOM 2424 N N . LEU A 1 287 ? 0.933 38.717 21.803 1.00 78.44 287 LEU A N 1
ATOM 2425 C CA . LEU A 1 287 ? -0.059 39.653 21.252 1.00 78.44 287 LEU A CA 1
ATOM 2426 C C . LEU A 1 287 ? -1.485 39.162 21.516 1.00 78.44 287 LEU A C 1
ATOM 2428 O O . LEU A 1 287 ? -2.329 40.024 21.841 1.00 78.44 287 LEU A O 1
#

Sequence (287 aa):
MVNKPDKQILEYKKNLFTEHVGKSAKLLDVPVPKVKFWGHWGDHFHEGERAHIHIEENKICIAETELNLMTEEEIKVTASHEVSHIHHQDHGMEFQRTQNITEFGLWERPPGTIGALPEDYEPEKIKERKNRQVKYRCNYHLCNKRTKTKKCKYCENYFCADHINPSEPHMGNISESYNRLEEKNTHPCMPYFHYLEKKKKLEDERYGKALDRMFFRKKEAQVVEYKIIPKKETERKSKPDNLERERIHQKDEEIKKTLREGLEMHRLKKRRKKRPILIIVILFLIL

pLDDT: mean 84.96, std 15.21, range [42.97, 98.5]